Protein AF-A0A7J6S2V1-F1 (afdb_monomer_lite)

Radius of gyration: 22.23 Å; chains: 1; bounding box: 54×33×65 Å

Foldseek 3Di:
DFFDWQDFPNDTQGQPDDQLLQLEGEEELCSQQVDPDALSRLLSSLLRHQEYEYEDLEQAEPVSVSSLVRLLSNLVSNLVSLHQYDYDYPDQLVRSYDYDPVNVVDPCPVSVVSSVVSNVSVVVSPDPCSVPVSSDDDQLQSSCVSAPQQDGDPSNLVSLQPNLVVVVPQWHALVSLLVLLQSLCCNPVVGSDADPVLSVVVQVQLVPVPPRIHHPVSSVVCCVVGGNDCRPPSNSDDPPD

Secondary structure (DSSP, 8-state):
-PPEEEEETTEEEEESEEETTTTEEEEEHHHHHSS---HHHHHHHHHH-SEEEEEEEPPEEGGGHHHHHHHHHHHHHHHHHT-EEEEEESS-TTTSEE--TTGGGTTTHHHHHHHHHHHHHHHHTTSHHHHHHS--PPPHHHHHTTS-TTS--HHHHHHHHHHH-TT--SEE-HHHHHHHHHHHHHHHHS-----HHHHHHHHHHH-SS-SSSEEHHHHHHHHHHH-SSTTSS--SS----

Structure (mmCIF, N/CA/C/O backbone):
data_AF-A0A7J6S2V1-F1
#
_entry.id   AF-A0A7J6S2V1-F1
#
loop_
_atom_site.group_PDB
_atom_site.id
_atom_site.type_symbol
_atom_site.label_atom_id
_atom_site.label_alt_id
_atom_site.label_comp_id
_atom_site.label_asym_id
_atom_site.label_entity_id
_atom_site.label_seq_id
_atom_site.pdbx_PDB_ins_code
_atom_site.Cartn_x
_atom_site.Cartn_y
_atom_site.Cartn_z
_atom_site.occupancy
_atom_site.B_iso_or_equiv
_atom_site.auth_seq_id
_atom_site.auth_comp_id
_atom_site.auth_asym_id
_atom_site.auth_atom_id
_atom_site.pdbx_PDB_model_num
ATOM 1 N N . GLU A 1 1 ? 3.958 -17.811 0.854 1.00 45.44 1 GLU A N 1
ATOM 2 C CA . GLU A 1 1 ? 3.910 -16.411 1.311 1.00 45.44 1 GLU A CA 1
ATOM 3 C C . GLU A 1 1 ? 4.991 -16.216 2.360 1.00 45.44 1 GLU A C 1
ATOM 5 O O . GLU A 1 1 ? 4.880 -16.756 3.458 1.00 45.44 1 GLU A O 1
ATOM 10 N N . ILE A 1 2 ? 6.095 -15.574 1.980 1.00 43.34 2 ILE A N 1
ATOM 11 C CA . ILE A 1 2 ? 7.125 -15.131 2.922 1.00 43.34 2 ILE A CA 1
ATOM 12 C C . ILE A 1 2 ? 6.707 -13.718 3.358 1.00 43.34 2 ILE A C 1
ATOM 14 O O . ILE A 1 2 ? 6.395 -12.902 2.496 1.00 43.34 2 ILE A O 1
ATOM 18 N N . PRO A 1 3 ? 6.612 -13.421 4.665 1.00 58.75 3 PRO A N 1
ATOM 19 C CA . PRO A 1 3 ? 6.194 -12.102 5.119 1.00 58.75 3 PRO A CA 1
ATOM 20 C C . PRO A 1 3 ? 7.229 -11.040 4.738 1.00 58.75 3 PRO A C 1
ATOM 22 O O . PRO A 1 3 ? 8.410 -11.181 5.062 1.00 58.75 3 PRO A O 1
ATOM 25 N N . PHE A 1 4 ? 6.776 -9.956 4.111 1.00 68.06 4 PHE A N 1
ATOM 26 C CA . PHE A 1 4 ? 7.614 -8.787 3.868 1.00 68.06 4 PHE A CA 1
ATOM 27 C C . PHE A 1 4 ? 7.876 -8.056 5.186 1.00 68.06 4 PHE A C 1
ATOM 29 O O . PHE A 1 4 ? 6.952 -7.819 5.963 1.00 68.06 4 PHE A O 1
ATOM 36 N N . ARG A 1 5 ? 9.128 -7.677 5.446 1.00 73.88 5 ARG A N 1
ATOM 37 C CA . ARG A 1 5 ? 9.500 -6.927 6.650 1.00 73.88 5 ARG A CA 1
ATOM 38 C C . ARG A 1 5 ? 9.559 -5.446 6.353 1.00 73.88 5 ARG A C 1
ATOM 40 O O . ARG A 1 5 ? 10.535 -4.960 5.799 1.00 73.88 5 ARG A O 1
ATOM 47 N N . LEU A 1 6 ? 8.548 -4.728 6.817 1.00 77.12 6 LEU A N 1
ATOM 48 C CA . LEU A 1 6 ? 8.570 -3.278 6.809 1.00 77.12 6 LEU A CA 1
ATOM 49 C C . LEU A 1 6 ? 9.455 -2.770 7.957 1.00 77.12 6 LEU A C 1
ATOM 51 O O . LEU A 1 6 ? 9.182 -3.076 9.120 1.00 77.12 6 LEU A O 1
ATOM 55 N N . GLU A 1 7 ? 10.509 -2.012 7.650 1.00 73.12 7 GLU A N 1
ATOM 56 C CA . GLU A 1 7 ? 11.353 -1.380 8.667 1.00 73.12 7 GLU A CA 1
ATOM 57 C C . GLU A 1 7 ? 10.748 -0.052 9.141 1.00 73.12 7 GLU A C 1
ATOM 59 O O . GLU A 1 7 ? 10.425 0.839 8.358 1.00 73.12 7 GLU A O 1
ATOM 64 N N . ILE A 1 8 ? 10.590 0.084 10.456 1.00 76.25 8 ILE A N 1
ATOM 65 C CA . ILE A 1 8 ? 9.964 1.232 11.104 1.00 76.25 8 ILE A CA 1
ATOM 66 C C . ILE A 1 8 ? 10.823 1.629 12.301 1.00 76.25 8 ILE A C 1
ATOM 68 O O . ILE A 1 8 ? 10.758 1.001 13.358 1.00 76.25 8 ILE A O 1
ATOM 72 N N . GLN A 1 9 ? 11.632 2.680 12.145 1.00 65.75 9 GLN A N 1
ATOM 73 C CA . GLN A 1 9 ? 12.462 3.243 13.223 1.00 65.75 9 GLN A CA 1
ATOM 74 C C . GLN A 1 9 ? 13.266 2.170 13.999 1.00 65.75 9 GLN A C 1
ATOM 76 O O . GLN A 1 9 ? 13.297 2.173 15.230 1.00 65.75 9 GLN A O 1
ATOM 81 N N . GLY A 1 10 ? 13.881 1.220 13.284 1.00 64.50 10 GLY A N 1
ATOM 82 C CA . GLY A 1 10 ? 14.673 0.129 13.871 1.00 64.50 10 GLY A CA 1
ATOM 83 C C . GLY A 1 10 ? 13.868 -1.078 14.377 1.00 64.50 10 GLY A C 1
ATOM 84 O O . GLY A 1 10 ? 14.433 -1.963 15.021 1.00 64.50 10 GLY A O 1
ATOM 85 N N . ARG A 1 11 ? 12.557 -1.140 14.108 1.00 72.12 11 ARG A N 1
ATOM 86 C CA . ARG A 1 11 ? 11.707 -2.326 14.314 1.00 72.12 11 ARG A CA 1
ATOM 87 C C . ARG A 1 11 ? 11.259 -2.902 12.975 1.00 72.12 11 ARG A C 1
ATOM 89 O O . ARG A 1 11 ? 11.147 -2.169 12.001 1.00 72.12 11 ARG A O 1
ATOM 96 N N . HIS A 1 12 ? 10.945 -4.195 12.945 1.00 78.38 12 HIS A N 1
ATOM 97 C CA . HIS A 1 12 ? 10.382 -4.849 11.763 1.00 78.38 12 HIS A CA 1
ATOM 98 C C . HIS A 1 12 ? 8.921 -5.231 11.994 1.00 78.38 12 HIS A C 1
ATOM 100 O O . HIS A 1 12 ? 8.585 -5.862 13.002 1.00 78.38 12 HIS A O 1
ATOM 106 N N . LEU A 1 13 ? 8.066 -4.878 11.038 1.00 81.00 13 LEU A N 1
ATOM 107 C CA . LEU A 1 13 ? 6.693 -5.347 10.957 1.00 81.00 13 LEU A CA 1
ATOM 108 C C . LEU A 1 13 ? 6.571 -6.359 9.816 1.00 81.00 13 LEU A C 1
ATOM 110 O O . LEU A 1 13 ? 6.699 -6.003 8.649 1.00 81.00 13 LEU A O 1
ATOM 114 N N . ASP A 1 14 ? 6.304 -7.614 10.169 1.00 80.38 14 ASP A N 1
ATOM 115 C CA . ASP A 1 14 ? 5.994 -8.664 9.200 1.00 80.38 14 ASP A CA 1
ATOM 116 C C . ASP A 1 14 ? 4.599 -8.425 8.593 1.00 80.38 14 ASP A C 1
ATOM 118 O O . ASP A 1 14 ? 3.584 -8.536 9.289 1.00 80.38 14 ASP A O 1
ATOM 122 N N . VAL A 1 15 ? 4.556 -8.130 7.296 1.00 83.19 15 VAL A N 1
ATOM 123 C CA . VAL A 1 15 ? 3.353 -8.019 6.469 1.00 83.19 15 VAL A CA 1
ATOM 124 C C . VAL A 1 15 ? 3.210 -9.308 5.668 1.00 83.19 15 VAL A C 1
ATOM 126 O O . VAL A 1 15 ? 3.964 -9.568 4.734 1.00 83.19 15 VAL A O 1
ATOM 129 N N . ARG A 1 16 ? 2.266 -10.163 6.070 1.00 78.75 16 ARG A N 1
ATOM 130 C CA . ARG A 1 16 ? 2.128 -11.520 5.510 1.00 78.75 16 ARG A CA 1
ATOM 131 C C . ARG A 1 16 ? 1.538 -11.542 4.105 1.00 78.75 16 ARG A C 1
ATOM 133 O O . ARG A 1 16 ? 1.907 -12.402 3.316 1.00 78.75 16 ARG A O 1
ATOM 140 N N . ARG A 1 17 ? 0.629 -10.609 3.817 1.00 84.25 17 ARG A N 1
ATOM 141 C CA . ARG A 1 17 ? -0.060 -10.475 2.532 1.00 84.25 17 ARG A CA 1
ATOM 142 C C . ARG A 1 17 ? 0.149 -9.056 2.014 1.00 84.25 17 ARG A C 1
ATOM 144 O O . ARG A 1 17 ? -0.489 -8.121 2.489 1.00 84.25 17 ARG A O 1
ATOM 151 N N . ALA A 1 18 ? 1.064 -8.896 1.069 1.00 84.31 18 ALA A N 1
ATOM 152 C CA . ALA A 1 18 ? 1.328 -7.628 0.403 1.00 84.31 18 ALA A CA 1
ATOM 153 C C . ALA A 1 18 ? 1.633 -7.858 -1.076 1.00 84.31 18 ALA A C 1
ATOM 155 O O . ALA A 1 18 ? 2.236 -8.864 -1.436 1.00 84.31 18 ALA A O 1
ATOM 156 N N . ALA A 1 19 ? 1.235 -6.900 -1.907 1.00 78.19 19 ALA A N 1
ATOM 157 C CA . ALA A 1 19 ? 1.675 -6.769 -3.288 1.00 78.19 19 ALA A CA 1
ATOM 158 C C . ALA A 1 19 ? 2.467 -5.461 -3.385 1.00 78.19 19 ALA A C 1
ATOM 160 O O . ALA A 1 19 ? 1.879 -4.381 -3.485 1.00 78.19 19 ALA A O 1
ATOM 161 N N . ARG A 1 20 ? 3.800 -5.545 -3.282 1.00 72.06 20 ARG A N 1
ATOM 162 C CA . ARG A 1 20 ? 4.676 -4.362 -3.189 1.00 72.06 20 ARG A CA 1
ATOM 163 C C . ARG A 1 20 ? 4.686 -3.552 -4.476 1.00 72.06 20 ARG A C 1
ATOM 165 O O . ARG A 1 20 ? 4.590 -2.330 -4.421 1.00 72.06 20 ARG A O 1
ATOM 172 N N . HIS A 1 21 ? 4.674 -4.229 -5.624 1.00 67.31 21 HIS A N 1
ATOM 173 C CA . HIS A 1 21 ? 4.580 -3.596 -6.941 1.00 67.31 21 HIS A CA 1
ATOM 174 C C . HIS A 1 21 ? 3.341 -2.702 -7.092 1.00 67.31 21 HIS A C 1
ATOM 176 O O . HIS A 1 21 ? 3.400 -1.645 -7.717 1.00 67.31 21 HIS A O 1
ATOM 182 N N . ALA A 1 22 ? 2.226 -3.101 -6.478 1.00 69.94 22 ALA A N 1
ATOM 183 C CA . ALA A 1 22 ? 0.974 -2.356 -6.486 1.00 69.94 22 ALA A CA 1
ATOM 184 C C . ALA A 1 22 ? 0.772 -1.511 -5.215 1.00 69.94 22 ALA A C 1
ATOM 186 O O . ALA A 1 22 ? -0.288 -0.913 -5.051 1.00 69.94 22 ALA A O 1
ATOM 187 N N . ALA A 1 23 ? 1.754 -1.484 -4.304 1.00 78.88 23 ALA A N 1
ATOM 188 C CA . ALA A 1 23 ? 1.670 -0.842 -2.995 1.00 78.88 23 ALA A CA 1
ATOM 189 C C . ALA A 1 23 ? 0.362 -1.160 -2.244 1.00 78.88 23 ALA A C 1
ATOM 191 O O . ALA A 1 23 ? -0.278 -0.282 -1.650 1.00 78.88 23 ALA A O 1
ATOM 192 N N . LEU A 1 24 ? -0.021 -2.440 -2.266 1.00 86.56 24 LEU A N 1
ATOM 193 C CA . LEU A 1 24 ? -1.179 -2.973 -1.556 1.00 86.56 24 LEU A CA 1
ATOM 194 C C . LEU A 1 24 ? -0.721 -3.814 -0.368 1.00 86.56 24 LEU A C 1
ATOM 196 O O . LEU A 1 24 ? 0.186 -4.638 -0.500 1.00 86.56 24 LEU A O 1
ATOM 200 N N . ALA A 1 25 ? -1.402 -3.679 0.763 1.00 90.81 25 ALA A N 1
ATOM 201 C CA . ALA A 1 25 ? -1.230 -4.584 1.893 1.00 90.81 25 ALA A CA 1
ATOM 202 C C . ALA A 1 25 ? -2.569 -5.061 2.436 1.00 90.81 25 ALA A C 1
ATOM 204 O O . ALA A 1 25 ? -3.559 -4.333 2.417 1.00 90.81 25 ALA A O 1
ATOM 205 N N . TRP A 1 26 ? -2.577 -6.287 2.945 1.00 93.50 26 TRP A N 1
ATOM 206 C CA . TRP A 1 26 ? -3.737 -6.916 3.547 1.00 93.50 26 TRP A CA 1
ATOM 207 C C . TRP A 1 26 ? -3.405 -7.385 4.958 1.00 93.50 26 TRP A C 1
ATOM 209 O O . TRP A 1 26 ? -2.467 -8.156 5.176 1.00 93.50 26 TRP A O 1
ATOM 219 N N . PHE A 1 27 ? -4.218 -6.953 5.914 1.00 94.75 27 PHE A N 1
ATOM 220 C CA . PHE A 1 27 ? -4.079 -7.276 7.327 1.00 94.75 27 PHE A CA 1
ATOM 221 C C . PHE A 1 27 ? -5.393 -7.802 7.898 1.00 94.75 27 PHE A C 1
ATOM 223 O O . PHE A 1 27 ? -6.476 -7.448 7.446 1.00 94.75 27 PHE A O 1
ATOM 230 N N . THR A 1 28 ? -5.300 -8.611 8.943 1.00 95.75 28 THR A N 1
ATOM 231 C CA . THR A 1 28 ? -6.413 -8.821 9.879 1.00 95.75 28 THR A CA 1
ATOM 232 C C . THR A 1 28 ? -6.462 -7.685 10.898 1.00 95.75 28 THR A C 1
ATOM 234 O O . THR A 1 28 ? -5.426 -7.103 11.239 1.00 95.75 28 THR A O 1
ATOM 237 N N . PHE A 1 29 ? -7.635 -7.417 11.476 1.00 95.94 29 PHE A N 1
ATOM 238 C CA . PHE A 1 29 ? -7.750 -6.494 12.610 1.00 95.94 29 PHE A CA 1
ATOM 239 C C . PHE A 1 29 ? -6.769 -6.845 13.739 1.00 95.94 29 PHE A C 1
ATOM 241 O O . PHE A 1 29 ? -6.103 -5.966 14.285 1.00 95.94 29 PHE A O 1
ATOM 248 N N . LYS A 1 30 ? -6.613 -8.138 14.044 1.00 94.56 30 LYS A N 1
ATOM 249 C CA . LYS A 1 30 ? -5.722 -8.620 15.109 1.00 94.56 30 LYS A CA 1
ATOM 250 C C . LYS A 1 30 ? -4.251 -8.316 14.834 1.00 94.56 30 LYS A C 1
ATOM 252 O O . LYS A 1 30 ? -3.519 -7.938 15.745 1.00 94.56 30 LYS A O 1
ATOM 257 N N . GLU A 1 31 ? -3.802 -8.435 13.587 1.00 93.12 31 GLU A N 1
ATOM 258 C CA . GLU A 1 31 ? -2.418 -8.107 13.220 1.00 93.12 31 GLU A CA 1
ATOM 259 C C . GLU A 1 31 ? -2.073 -6.637 13.465 1.00 93.12 31 GLU A C 1
ATOM 261 O O . GLU A 1 31 ? -0.913 -6.336 13.748 1.00 93.12 31 GLU A O 1
ATOM 266 N N . LEU A 1 32 ? -3.058 -5.741 13.399 1.00 94.31 32 LEU A N 1
ATOM 267 C CA . LEU A 1 32 ? -2.854 -4.316 13.638 1.00 94.31 32 LEU A CA 1
ATOM 268 C C . LEU A 1 32 ? -3.137 -3.934 15.097 1.00 94.31 32 LEU A C 1
ATOM 270 O O . LEU A 1 32 ? -2.310 -3.289 15.733 1.00 94.31 32 LEU A O 1
ATOM 274 N N . CYS A 1 33 ? -4.259 -4.380 15.660 1.00 95.69 33 CYS A N 1
ATOM 275 C CA . CYS A 1 33 ? -4.776 -3.870 16.931 1.00 95.69 33 CYS A CA 1
ATOM 276 C C . CYS A 1 33 ? -4.526 -4.783 18.148 1.00 95.69 33 CYS A C 1
ATOM 278 O O . CYS A 1 33 ? -4.566 -4.288 19.276 1.00 95.69 33 CYS A O 1
ATOM 280 N N . ASP A 1 34 ? -4.180 -6.065 17.971 1.00 93.44 34 ASP A N 1
ATOM 281 C CA . ASP A 1 34 ? -3.791 -6.958 19.087 1.00 93.44 34 ASP A CA 1
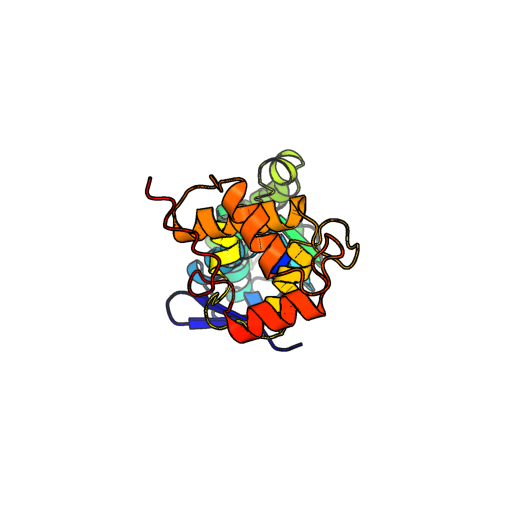ATOM 282 C C . ASP A 1 34 ? -2.272 -6.994 19.324 1.00 93.44 34 ASP A C 1
ATOM 284 O O . ASP A 1 34 ? -1.772 -7.696 20.206 1.00 93.44 34 ASP A O 1
ATOM 288 N N . ARG A 1 35 ? -1.514 -6.209 18.555 1.00 89.81 35 ARG A N 1
ATOM 289 C CA . ARG A 1 35 ? -0.062 -6.053 18.691 1.00 89.81 35 ARG A CA 1
ATOM 290 C C . ARG A 1 35 ? 0.280 -4.665 19.239 1.00 89.81 35 ARG A C 1
ATOM 292 O O . ARG A 1 35 ? -0.492 -3.727 19.061 1.00 89.81 35 ARG A O 1
ATOM 299 N N . PRO A 1 36 ? 1.440 -4.491 19.898 1.00 89.19 36 PRO A N 1
ATOM 300 C CA . PRO A 1 36 ? 1.869 -3.199 20.433 1.00 89.19 36 PRO A CA 1
ATOM 301 C C . PRO A 1 36 ? 2.408 -2.275 19.321 1.00 89.19 36 PRO A C 1
ATOM 303 O O . PRO A 1 36 ? 3.587 -1.916 19.311 1.00 89.19 36 PRO A O 1
ATOM 306 N N . LEU A 1 37 ? 1.545 -1.922 18.365 1.00 91.81 37 LEU A N 1
ATOM 307 C CA . LEU A 1 37 ? 1.811 -0.938 17.316 1.00 91.81 37 LEU A CA 1
ATOM 308 C C . LEU A 1 37 ? 1.339 0.452 17.760 1.00 91.81 37 LEU A C 1
AT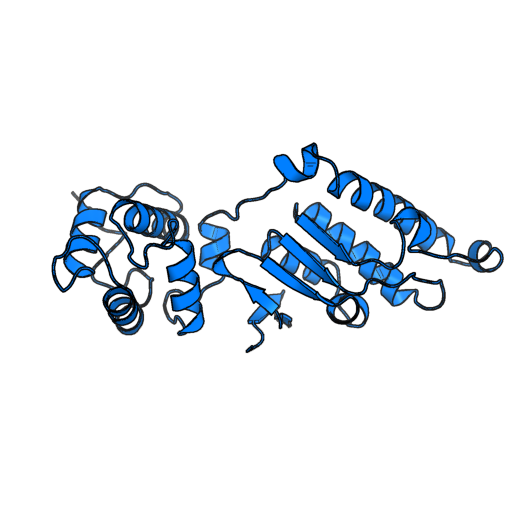OM 310 O O . LEU A 1 37 ? 0.365 0.584 18.506 1.00 91.81 37 LEU A O 1
ATOM 314 N N . GLY A 1 38 ? 2.053 1.486 17.321 1.00 90.69 38 GLY A N 1
ATOM 315 C CA . GLY A 1 38 ? 1.773 2.885 17.640 1.00 90.69 38 GLY A CA 1
ATOM 316 C C . GLY A 1 38 ? 1.674 3.774 16.402 1.00 90.69 38 GLY A C 1
ATOM 317 O O . GLY A 1 38 ? 1.779 3.313 15.269 1.00 90.69 38 GLY A O 1
ATOM 318 N N . ALA A 1 39 ? 1.512 5.080 16.624 1.00 92.12 39 ALA A N 1
ATOM 319 C CA . ALA A 1 39 ? 1.301 6.064 15.556 1.00 92.12 39 ALA A CA 1
ATOM 320 C C . ALA A 1 39 ? 2.386 6.034 14.466 1.00 92.12 39 ALA A C 1
ATOM 322 O O . ALA A 1 39 ? 2.070 6.060 13.281 1.00 92.12 39 ALA A O 1
ATOM 323 N N . ALA A 1 40 ? 3.660 5.917 14.860 1.00 90.12 40 ALA A N 1
ATOM 324 C CA . ALA A 1 40 ? 4.769 5.830 13.911 1.00 90.12 40 ALA A CA 1
ATOM 325 C C . ALA A 1 40 ? 4.683 4.581 13.017 1.00 90.12 40 ALA A C 1
ATOM 327 O O . ALA A 1 40 ? 5.057 4.654 11.849 1.00 90.12 40 ALA A O 1
ATOM 328 N N . ASP A 1 41 ? 4.158 3.466 13.541 1.00 92.06 41 ASP A N 1
ATOM 329 C CA . ASP A 1 41 ? 3.981 2.237 12.768 1.00 92.06 41 ASP A CA 1
ATOM 330 C C . ASP A 1 41 ? 2.888 2.407 11.725 1.00 92.06 41 ASP A C 1
ATOM 332 O O . ASP A 1 41 ? 3.122 2.181 10.544 1.00 92.06 41 ASP A O 1
ATOM 336 N N . TYR A 1 42 ? 1.711 2.869 12.140 1.00 94.38 42 TYR A N 1
ATOM 337 C CA . TYR A 1 42 ? 0.582 3.036 11.229 1.00 94.38 42 TYR A CA 1
ATOM 338 C C . TYR A 1 42 ? 0.853 4.074 10.144 1.00 94.38 42 TYR A C 1
ATOM 340 O O . TYR A 1 42 ? 0.529 3.841 8.980 1.00 94.38 42 TYR A O 1
ATOM 348 N N . LEU A 1 43 ? 1.522 5.174 10.497 1.00 90.75 43 LEU A N 1
ATOM 349 C CA . LEU A 1 43 ? 1.956 6.168 9.523 1.00 90.75 43 LEU A CA 1
ATOM 350 C C . LEU A 1 43 ? 2.975 5.581 8.537 1.00 90.75 43 LEU A C 1
ATOM 352 O O . LEU A 1 43 ? 2.920 5.885 7.348 1.00 90.75 43 LEU A O 1
ATOM 356 N N . ALA A 1 44 ? 3.906 4.741 9.002 1.00 88.06 44 ALA A N 1
ATOM 357 C CA . ALA A 1 44 ? 4.847 4.066 8.115 1.00 88.06 44 ALA A CA 1
ATOM 358 C C . ALA A 1 44 ? 4.128 3.094 7.172 1.00 88.06 44 ALA A C 1
ATOM 360 O O . ALA A 1 44 ? 4.397 3.134 5.974 1.00 88.06 44 ALA A O 1
ATOM 361 N N . ILE A 1 45 ? 3.178 2.293 7.667 1.00 90.19 45 ILE A N 1
ATOM 362 C CA . ILE A 1 45 ? 2.365 1.396 6.830 1.00 90.19 45 ILE A CA 1
ATOM 363 C C . ILE A 1 45 ? 1.637 2.207 5.747 1.00 90.19 45 ILE A C 1
ATOM 365 O O . ILE A 1 45 ? 1.778 1.892 4.569 1.00 90.19 45 ILE A O 1
ATOM 369 N N . GLY A 1 46 ? 0.934 3.283 6.115 1.00 88.81 46 GLY A N 1
ATOM 370 C CA . GLY A 1 46 ? 0.211 4.126 5.153 1.00 88.81 46 GLY A CA 1
ATOM 371 C C . GLY A 1 46 ? 1.111 4.879 4.164 1.00 88.81 46 GLY A C 1
ATOM 372 O O . GLY A 1 46 ? 0.699 5.212 3.057 1.00 88.81 46 GLY A O 1
ATOM 373 N N . LYS A 1 47 ? 2.375 5.139 4.522 1.00 84.19 47 LYS A N 1
ATOM 374 C CA . LYS A 1 47 ? 3.361 5.725 3.596 1.00 84.19 47 LYS A CA 1
ATOM 375 C C . LYS A 1 47 ? 3.924 4.718 2.594 1.00 84.19 47 LYS A C 1
ATOM 377 O O . LYS A 1 47 ? 4.329 5.142 1.514 1.00 84.19 47 LYS A O 1
ATOM 382 N N . HIS A 1 48 ? 3.969 3.435 2.951 1.00 83.38 48 HIS A N 1
ATOM 383 C CA . HIS A 1 48 ? 4.481 2.372 2.081 1.00 83.38 48 HIS A CA 1
ATOM 384 C C . HIS A 1 48 ? 3.395 1.790 1.175 1.00 83.38 48 HIS A C 1
ATOM 386 O O . HIS A 1 48 ? 3.668 1.481 0.016 1.00 83.38 48 HIS A O 1
ATOM 392 N N . TYR A 1 49 ? 2.164 1.684 1.677 1.00 86.06 49 TYR A N 1
ATOM 393 C CA . TYR A 1 49 ? 1.030 1.137 0.943 1.00 86.06 49 TYR A CA 1
ATOM 394 C C . TYR A 1 49 ? -0.009 2.221 0.686 1.00 86.06 49 TYR A C 1
ATOM 396 O O . TYR A 1 49 ? -0.588 2.762 1.624 1.00 86.06 49 TYR A O 1
ATOM 404 N N . HIS A 1 50 ? -0.303 2.510 -0.584 1.00 84.00 50 HIS A N 1
ATOM 405 C CA . HIS A 1 50 ? -1.352 3.477 -0.918 1.00 84.00 50 HIS A CA 1
ATOM 406 C C . HIS A 1 50 ? -2.760 2.932 -0.674 1.00 84.00 50 HIS A C 1
ATOM 408 O O . HIS A 1 50 ? -3.738 3.682 -0.678 1.00 84.00 50 HIS A O 1
ATOM 414 N N . THR A 1 51 ? -2.903 1.611 -0.541 1.00 88.81 51 THR A N 1
ATOM 415 C CA . THR A 1 51 ? -4.184 0.967 -0.259 1.00 88.81 51 THR A CA 1
ATOM 416 C C . THR A 1 51 ? -3.986 -0.188 0.698 1.00 88.81 51 THR A C 1
ATOM 418 O O . THR A 1 51 ? -3.143 -1.060 0.490 1.00 88.81 51 THR A O 1
ATOM 421 N N . ILE A 1 52 ? -4.793 -0.182 1.748 1.00 93.12 52 ILE A N 1
ATOM 422 C CA . ILE A 1 52 ? -4.759 -1.171 2.808 1.00 93.12 52 ILE A CA 1
ATOM 423 C C . ILE A 1 52 ? -6.119 -1.843 2.894 1.00 93.12 52 ILE A C 1
ATOM 425 O O . ILE A 1 52 ? -7.154 -1.180 2.972 1.00 93.12 52 ILE A O 1
ATOM 429 N N . PHE A 1 53 ? -6.081 -3.168 2.914 1.00 94.94 53 PHE A N 1
ATOM 430 C CA . PHE A 1 53 ? -7.213 -4.028 3.197 1.00 94.94 53 PHE A CA 1
ATOM 431 C C . PHE A 1 53 ? -7.145 -4.482 4.654 1.00 94.94 53 PHE A C 1
ATOM 433 O O . PHE A 1 53 ? -6.100 -4.959 5.103 1.00 94.94 53 PHE A O 1
ATOM 440 N N . ILE A 1 54 ? -8.243 -4.334 5.394 1.00 96.69 54 ILE A N 1
ATOM 441 C CA . ILE A 1 54 ? -8.370 -4.847 6.762 1.00 96.69 54 ILE A CA 1
ATOM 442 C C . ILE A 1 54 ? -9.565 -5.788 6.838 1.00 96.69 54 ILE A C 1
ATOM 444 O O . ILE A 1 54 ? -10.702 -5.370 6.636 1.00 96.69 54 ILE A O 1
ATOM 448 N N . GLU A 1 55 ? -9.329 -7.054 7.152 1.00 95.94 55 GLU A N 1
ATOM 449 C CA . GLU A 1 55 ? -10.404 -8.021 7.382 1.00 95.94 55 GLU A CA 1
ATOM 450 C C . GLU A 1 55 ? -10.742 -8.174 8.869 1.00 95.94 55 GLU A C 1
ATOM 452 O O . GLU A 1 55 ? -9.911 -7.922 9.749 1.00 95.94 55 GLU A O 1
ATOM 457 N N . ASP A 1 56 ? -11.973 -8.621 9.120 1.00 96.25 56 ASP A N 1
ATOM 458 C CA . ASP A 1 56 ? -12.490 -9.002 10.434 1.00 96.25 56 ASP A CA 1
ATOM 459 C C . ASP A 1 56 ? -12.403 -7.904 11.506 1.00 96.25 56 ASP A C 1
ATOM 461 O O . ASP A 1 56 ? -11.975 -8.168 12.630 1.00 96.25 56 ASP A O 1
ATOM 465 N N . VAL A 1 57 ? -12.803 -6.668 11.179 1.00 96.81 57 VAL A N 1
ATOM 466 C CA . VAL A 1 57 ? -12.940 -5.594 12.178 1.00 96.81 57 VAL A CA 1
ATOM 467 C C . VAL A 1 57 ? -14.191 -5.859 13.034 1.00 96.81 57 VAL A C 1
ATOM 469 O O . VAL A 1 57 ? -15.306 -5.765 12.511 1.00 96.81 57 VAL A O 1
ATOM 472 N N . PRO A 1 58 ? -14.041 -6.206 14.327 1.00 96.62 58 PRO A N 1
ATOM 473 C CA . PRO A 1 58 ? -15.174 -6.545 15.183 1.00 96.62 58 PRO A CA 1
ATOM 474 C C . PRO A 1 58 ? -15.887 -5.285 15.682 1.00 96.62 58 PRO A C 1
ATOM 476 O O . PRO A 1 58 ? -15.322 -4.187 15.648 1.00 96.62 58 PRO A O 1
ATOM 479 N N . VAL A 1 59 ? -17.094 -5.443 16.230 1.00 96.38 59 VAL A N 1
ATOM 480 C CA . VAL A 1 59 ? -17.663 -4.401 17.099 1.00 96.38 59 VAL A CA 1
ATOM 481 C C . VAL A 1 59 ? -16.819 -4.301 18.368 1.00 96.38 59 VAL A C 1
ATOM 483 O O . VAL A 1 59 ? -16.709 -5.256 19.134 1.00 96.38 59 VAL A O 1
ATOM 486 N N . LEU A 1 60 ? -16.232 -3.130 18.603 1.00 93.62 60 LEU A N 1
ATOM 487 C CA . LEU A 1 60 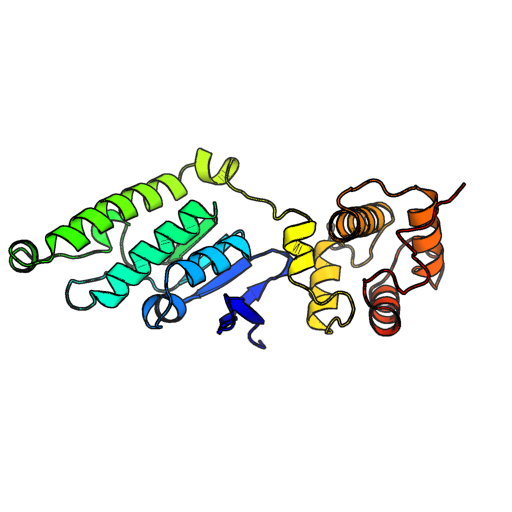? -15.379 -2.870 19.754 1.00 93.62 60 LEU A CA 1
ATOM 488 C C . LEU A 1 60 ? -16.192 -2.454 20.971 1.00 93.62 60 LEU A C 1
ATOM 490 O O . LEU A 1 60 ? -17.221 -1.784 20.866 1.00 93.62 60 LEU A O 1
ATOM 494 N N . THR A 1 61 ? -15.684 -2.803 22.147 1.00 91.62 61 THR A N 1
ATOM 495 C CA . THR A 1 61 ? -16.299 -2.445 23.426 1.00 91.62 61 THR A CA 1
ATOM 496 C C . THR A 1 61 ? -15.300 -1.785 24.370 1.00 91.62 61 THR A C 1
ATOM 498 O O . THR A 1 61 ? -14.084 -1.823 24.177 1.00 91.62 61 THR A O 1
ATOM 501 N N . MET A 1 62 ? -15.803 -1.218 25.465 1.00 87.44 62 MET A N 1
ATOM 502 C CA . MET A 1 62 ? -14.968 -0.638 26.522 1.00 87.44 62 MET A CA 1
ATOM 503 C C . MET A 1 62 ? -14.117 -1.663 27.286 1.00 87.44 62 MET A C 1
ATOM 505 O O . MET A 1 62 ? -13.228 -1.263 28.041 1.00 87.44 62 MET A O 1
ATOM 509 N N . ASN A 1 63 ? -14.334 -2.965 27.073 1.00 88.06 63 ASN A N 1
ATOM 510 C CA . ASN A 1 63 ? -13.460 -4.022 27.587 1.00 88.06 63 ASN A CA 1
ATOM 511 C C . ASN A 1 63 ? -12.151 -4.134 26.785 1.00 88.06 63 ASN A C 1
ATOM 513 O O . ASN A 1 63 ? -11.161 -4.652 27.295 1.00 88.06 63 ASN A O 1
ATOM 517 N N . GLU A 1 64 ? -12.122 -3.604 25.561 1.00 89.75 64 GLU A N 1
ATOM 518 C CA . GLU A 1 64 ? -11.009 -3.698 24.610 1.00 89.75 64 GLU A CA 1
ATOM 519 C C . GLU A 1 64 ? -10.391 -2.311 24.371 1.00 89.75 64 GLU A C 1
ATOM 521 O O . GLU A 1 64 ? -10.099 -1.911 23.243 1.00 89.75 64 GLU A O 1
ATOM 526 N N . ARG A 1 65 ? -10.205 -1.527 25.447 1.00 89.25 65 ARG A N 1
ATOM 527 C CA . ARG A 1 65 ? -9.752 -0.122 25.351 1.00 89.25 65 ARG A CA 1
ATOM 528 C C . ARG A 1 65 ? -8.458 0.044 24.561 1.00 89.25 65 ARG A C 1
ATOM 530 O O . ARG A 1 65 ? -8.299 1.028 23.842 1.00 89.25 65 ARG A O 1
ATOM 537 N N . ASP A 1 66 ? -7.529 -0.896 24.699 1.00 92.12 66 ASP A N 1
ATOM 538 C CA . ASP A 1 66 ? -6.261 -0.853 23.976 1.00 92.12 66 ASP A CA 1
ATOM 539 C C . ASP A 1 66 ? -6.469 -1.024 22.467 1.00 92.12 66 ASP A C 1
ATOM 541 O O . ASP A 1 66 ? -5.872 -0.286 21.684 1.00 92.12 66 ASP A O 1
ATOM 545 N N . GLN A 1 67 ? -7.344 -1.944 22.054 1.00 95.06 67 GLN A N 1
ATOM 546 C CA . GLN A 1 67 ? -7.727 -2.147 20.658 1.00 95.06 67 GLN A CA 1
ATOM 547 C C . GLN A 1 67 ? -8.457 -0.924 20.105 1.00 95.06 67 GLN A C 1
ATOM 549 O O . GLN A 1 67 ? -8.122 -0.476 19.014 1.00 95.06 67 GLN A O 1
ATOM 554 N N . VAL A 1 68 ? -9.379 -0.331 20.873 1.00 94.00 68 VAL A N 1
ATOM 555 C CA . VAL A 1 68 ? -10.069 0.919 20.507 1.00 94.00 68 VAL A CA 1
ATOM 556 C C . VAL A 1 68 ? -9.058 2.030 20.248 1.00 94.00 68 VAL A C 1
ATOM 558 O O . VAL A 1 68 ? -9.049 2.628 19.174 1.00 94.00 68 VAL A O 1
ATOM 561 N N . ARG A 1 69 ? -8.139 2.270 21.188 1.00 93.88 69 ARG A N 1
ATOM 562 C CA . ARG A 1 69 ? -7.104 3.304 21.045 1.00 93.88 69 ARG A CA 1
ATOM 563 C C . ARG A 1 69 ? -6.176 3.031 19.863 1.00 93.88 69 ARG A C 1
ATOM 565 O O . ARG A 1 69 ? -5.806 3.964 19.148 1.00 93.88 69 ARG A O 1
ATOM 572 N N . ARG A 1 70 ? -5.807 1.768 19.633 1.00 96.00 70 ARG A N 1
ATOM 573 C CA . ARG A 1 70 ? -4.971 1.375 18.492 1.00 96.00 70 ARG A CA 1
ATOM 574 C C . ARG A 1 70 ? -5.692 1.549 17.168 1.00 96.00 70 ARG A C 1
ATOM 576 O O . ARG A 1 70 ? -5.069 2.063 16.250 1.00 96.00 70 ARG A O 1
ATOM 583 N N . PHE A 1 71 ? -6.974 1.206 17.085 1.00 96.81 71 PHE A N 1
ATOM 584 C CA . PHE A 1 71 ? -7.771 1.409 15.882 1.00 96.81 71 PHE A CA 1
ATOM 585 C C . PHE A 1 71 ? -7.949 2.898 15.572 1.00 96.81 71 PHE A C 1
ATOM 587 O O . PHE A 1 71 ? -7.708 3.310 14.445 1.00 96.81 71 PHE A O 1
ATOM 594 N N . ILE A 1 72 ? -8.240 3.730 16.579 1.00 96.06 72 ILE A N 1
ATOM 595 C CA . ILE A 1 72 ? -8.259 5.197 16.433 1.00 96.06 72 ILE A CA 1
ATOM 596 C C . ILE A 1 72 ? -6.918 5.695 15.874 1.00 96.06 72 ILE A C 1
ATOM 598 O O . ILE A 1 72 ? -6.877 6.423 14.886 1.00 96.06 72 ILE A O 1
ATOM 602 N N . THR A 1 73 ? -5.807 5.263 16.477 1.00 96.38 73 THR A N 1
ATOM 603 C CA . THR A 1 73 ? -4.459 5.676 16.054 1.00 96.38 73 THR A CA 1
ATOM 604 C C . THR A 1 73 ? -4.119 5.172 14.645 1.00 96.38 73 THR A C 1
ATOM 606 O O . THR A 1 73 ? -3.449 5.871 13.888 1.00 96.38 73 THR A O 1
ATOM 609 N N . LEU A 1 74 ? -4.581 3.973 14.284 1.00 97.25 74 LEU A N 1
ATOM 610 C CA . LEU A 1 74 ? -4.447 3.401 12.949 1.00 97.25 74 LEU A CA 1
ATOM 611 C C . LEU A 1 74 ? -5.169 4.266 11.921 1.00 97.25 74 LEU A C 1
ATOM 613 O O . LEU A 1 74 ? -4.533 4.709 10.971 1.00 97.25 74 LEU A O 1
ATOM 617 N N . ILE A 1 75 ? -6.459 4.546 12.125 1.00 97.12 75 ILE A N 1
ATOM 618 C CA . ILE A 1 75 ? -7.241 5.381 11.205 1.00 97.12 75 ILE A CA 1
ATOM 619 C C . ILE A 1 75 ? -6.631 6.778 11.089 1.00 97.12 75 ILE A C 1
ATOM 621 O O . ILE A 1 75 ? -6.499 7.277 9.976 1.00 97.12 75 ILE A O 1
ATOM 625 N N . ASP A 1 76 ? -6.188 7.379 12.195 1.00 95.50 76 ASP A N 1
ATOM 626 C CA . ASP A 1 76 ? -5.504 8.675 12.174 1.00 95.50 76 ASP A CA 1
ATOM 627 C C . ASP A 1 76 ? -4.226 8.628 11.316 1.00 95.50 76 ASP A C 1
ATOM 629 O O . ASP A 1 76 ? -4.034 9.495 10.463 1.00 95.50 76 ASP A O 1
ATOM 633 N N . GLY A 1 77 ? -3.393 7.593 11.476 1.00 94.62 77 GLY A N 1
ATOM 634 C CA . GLY A 1 77 ? -2.166 7.419 10.693 1.00 94.62 77 GLY A CA 1
ATOM 635 C C . GLY A 1 77 ? -2.416 7.164 9.203 1.00 94.62 77 GLY A C 1
ATOM 636 O O . GLY A 1 77 ? -1.711 7.720 8.360 1.00 94.62 77 GLY A O 1
ATOM 637 N N . LEU A 1 78 ? -3.432 6.364 8.864 1.00 93.81 78 LEU A N 1
ATOM 638 C CA . LEU A 1 78 ? -3.816 6.104 7.471 1.00 93.81 78 LEU A CA 1
ATOM 639 C C . LEU A 1 78 ? -4.416 7.343 6.808 1.00 93.81 78 LEU A C 1
ATOM 641 O O . LEU A 1 78 ? -4.090 7.654 5.662 1.00 93.81 78 LEU A O 1
ATOM 645 N N . TYR A 1 79 ? -5.256 8.067 7.544 1.00 93.12 79 TYR A N 1
ATOM 646 C CA . TYR A 1 79 ? -5.859 9.308 7.088 1.00 93.12 79 TYR A CA 1
ATOM 647 C C . TYR A 1 79 ? -4.789 10.368 6.805 1.00 93.12 79 TYR A C 1
ATOM 649 O O . TYR A 1 79 ? -4.783 10.955 5.725 1.00 93.12 79 TYR A O 1
ATOM 657 N N . GLU A 1 80 ? -3.841 10.563 7.731 1.00 91.88 80 GLU A N 1
ATOM 658 C CA . GLU A 1 80 ? -2.706 11.482 7.565 1.00 91.88 80 GLU A CA 1
ATOM 659 C C . GLU A 1 80 ? -1.820 11.101 6.369 1.00 91.88 80 GLU A C 1
ATOM 661 O O . GLU A 1 80 ? -1.342 11.970 5.639 1.00 91.88 80 GLU A O 1
ATOM 666 N N . ALA A 1 81 ? -1.619 9.803 6.130 1.00 88.56 81 ALA A N 1
ATOM 667 C CA . ALA A 1 81 ? -0.858 9.321 4.983 1.00 88.56 81 ALA A CA 1
ATOM 668 C C . ALA A 1 81 ? -1.598 9.454 3.636 1.00 88.56 81 ALA A C 1
ATOM 670 O O . ALA A 1 81 ? -0.963 9.278 2.588 1.00 88.56 81 ALA A O 1
ATOM 671 N N . GLY A 1 82 ? -2.903 9.756 3.643 1.00 88.31 82 GLY A N 1
ATOM 672 C CA . GLY A 1 82 ? -3.751 9.736 2.449 1.00 88.31 82 GLY A CA 1
ATOM 673 C C . GLY A 1 82 ? -3.940 8.320 1.900 1.00 88.31 82 GLY A C 1
ATOM 674 O O . GLY A 1 82 ? -3.912 8.117 0.691 1.00 88.31 82 GLY A O 1
ATOM 675 N N . THR A 1 83 ? -4.016 7.316 2.776 1.00 89.56 83 THR A N 1
ATOM 676 C CA . THR A 1 83 ? -4.117 5.905 2.386 1.00 89.56 83 THR A CA 1
ATOM 677 C C . THR A 1 83 ? -5.562 5.517 2.108 1.00 89.56 83 THR A C 1
ATOM 679 O O . THR A 1 83 ? -6.450 5.782 2.918 1.00 89.56 83 THR A O 1
ATOM 682 N N . LYS A 1 84 ? -5.812 4.802 1.007 1.00 90.69 84 LYS A N 1
ATOM 683 C CA . LYS A 1 84 ? -7.126 4.191 0.780 1.00 90.69 84 LYS A CA 1
ATOM 684 C C . LYS A 1 84 ? -7.319 3.022 1.734 1.00 90.69 84 LYS A C 1
ATOM 686 O O . LYS A 1 84 ? -6.498 2.108 1.772 1.00 90.69 84 LYS A O 1
ATOM 691 N N . LEU A 1 85 ? -8.431 3.028 2.451 1.00 93.44 85 LEU A N 1
ATOM 692 C CA . LEU A 1 85 ? -8.814 1.935 3.328 1.00 93.44 85 LEU A CA 1
ATOM 693 C C . LEU A 1 85 ? -9.997 1.183 2.724 1.00 93.44 85 LEU A C 1
ATOM 695 O O . LEU A 1 85 ? -11.025 1.777 2.413 1.00 93.44 85 LEU A O 1
ATOM 699 N N . VAL A 1 86 ? -9.853 -0.132 2.606 1.00 93.06 86 VAL A N 1
ATOM 700 C CA . VAL A 1 86 ? -10.959 -1.058 2.366 1.00 93.06 86 VAL A CA 1
ATOM 701 C C . VAL A 1 86 ? -11.010 -1.990 3.564 1.00 93.06 86 VAL A C 1
ATOM 703 O O . VAL A 1 86 ? -10.001 -2.597 3.910 1.00 93.06 86 VAL A O 1
ATOM 706 N N . CYS A 1 87 ? -12.155 -2.116 4.226 1.00 94.69 87 CYS A N 1
ATOM 707 C CA . CYS A 1 87 ? -12.259 -3.032 5.352 1.00 94.69 87 CYS A CA 1
ATOM 708 C C . CYS A 1 87 ? -13.560 -3.828 5.368 1.00 94.69 87 CYS A C 1
ATOM 710 O O . CYS A 1 87 ? -14.595 -3.378 4.882 1.00 94.69 87 CYS A O 1
ATOM 712 N N . SER A 1 88 ? -13.476 -5.027 5.940 1.00 95.00 88 SER A N 1
ATOM 713 C CA . SER A 1 88 ? -14.630 -5.817 6.354 1.00 95.00 88 SER A CA 1
ATOM 714 C C . SER A 1 88 ? -14.869 -5.555 7.834 1.00 95.00 88 SER A C 1
ATOM 716 O O . SER A 1 88 ? -13.997 -5.845 8.654 1.00 95.00 88 SER A O 1
ATOM 718 N N . ALA A 1 89 ? -16.034 -5.007 8.165 1.00 95.81 89 ALA A N 1
ATOM 719 C CA . ALA A 1 89 ? -16.416 -4.665 9.527 1.00 95.81 89 ALA A CA 1
ATOM 720 C C . ALA A 1 89 ? -17.769 -5.285 9.888 1.00 95.81 89 ALA A C 1
ATOM 722 O O . ALA A 1 89 ? -18.648 -5.417 9.038 1.00 95.81 89 ALA A O 1
ATOM 723 N N . GLU A 1 90 ? -17.933 -5.661 11.155 1.00 96.19 90 GLU A N 1
ATOM 724 C CA . GLU A 1 90 ? -19.165 -6.273 11.671 1.00 96.19 90 GLU A CA 1
ATOM 725 C C . GLU A 1 90 ? -20.345 -5.284 11.737 1.00 96.19 90 GLU A C 1
ATOM 727 O O . GLU A 1 90 ? -21.507 -5.693 11.723 1.00 96.19 90 GLU A O 1
ATOM 732 N N . ALA A 1 91 ? -20.060 -3.980 11.766 1.00 94.88 91 ALA A N 1
ATOM 733 C CA . ALA A 1 91 ? -21.056 -2.916 11.771 1.00 94.88 91 ALA A CA 1
ATOM 734 C C . ALA A 1 91 ? -20.562 -1.667 11.021 1.00 94.88 91 ALA A C 1
ATOM 736 O O . ALA A 1 91 ? -19.366 -1.497 10.778 1.00 94.88 91 ALA A O 1
ATOM 737 N N . ASP A 1 92 ? -21.492 -0.764 10.698 1.00 92.56 92 ASP A N 1
ATOM 738 C CA . ASP A 1 92 ? -21.174 0.555 10.142 1.00 92.56 92 ASP A CA 1
ATOM 739 C C . ASP A 1 92 ? -20.309 1.385 11.111 1.00 92.56 92 ASP A C 1
ATOM 741 O O . ASP A 1 92 ? -20.424 1.211 12.329 1.00 92.56 92 ASP A O 1
ATOM 745 N N . PRO A 1 93 ? -19.504 2.357 10.627 1.00 91.38 93 PRO A N 1
ATOM 746 C CA . PRO A 1 93 ? -18.560 3.113 11.458 1.00 91.38 93 PRO A CA 1
ATOM 747 C C . PRO A 1 93 ? -19.148 3.694 12.756 1.00 91.38 93 PRO A C 1
ATOM 749 O O . PRO A 1 93 ? -18.500 3.657 13.800 1.00 91.38 93 PRO A O 1
ATOM 752 N N . GLY A 1 94 ? -20.391 4.190 12.720 1.00 90.56 94 GLY A N 1
ATOM 753 C CA . GLY A 1 94 ? -21.068 4.755 13.894 1.00 90.56 94 GLY A CA 1
ATOM 754 C C . GLY A 1 94 ? -21.536 3.727 14.934 1.00 90.56 94 GLY A C 1
ATOM 755 O O . GLY A 1 94 ? -21.759 4.094 16.081 1.00 90.56 94 GLY A O 1
ATOM 756 N N . ALA A 1 95 ? -21.677 2.455 14.551 1.00 92.94 95 ALA A N 1
ATOM 757 C CA . ALA A 1 95 ? -22.098 1.352 15.420 1.00 92.94 95 ALA A CA 1
ATOM 758 C C . ALA A 1 95 ? -20.952 0.375 15.748 1.00 92.94 95 ALA A C 1
ATOM 760 O O . ALA A 1 95 ? -21.139 -0.568 16.513 1.00 92.94 95 ALA A O 1
ATOM 761 N N . LEU A 1 96 ? -19.760 0.609 15.193 1.00 93.00 96 LEU A N 1
ATOM 762 C CA . LEU A 1 96 ? -18.585 -0.245 15.355 1.00 93.00 96 LEU A CA 1
ATOM 763 C C . LEU A 1 96 ? -17.917 -0.108 16.737 1.00 93.00 96 LEU A C 1
ATOM 765 O O . LEU A 1 96 ? -17.043 -0.898 17.078 1.00 93.00 96 LEU A O 1
ATOM 769 N N . PHE A 1 97 ? -18.352 0.854 17.554 1.00 92.50 97 PHE A N 1
ATOM 770 C CA . PHE A 1 97 ? -17.969 0.973 18.959 1.00 92.50 97 PHE A CA 1
ATOM 771 C C . PHE A 1 97 ? -19.210 1.039 19.846 1.00 92.50 97 PHE A C 1
ATOM 773 O O . PHE A 1 97 ? -19.973 2.005 19.819 1.00 92.50 97 PHE A O 1
ATOM 780 N N . SER A 1 98 ? -19.411 -0.014 20.633 1.00 89.94 98 SER A N 1
ATOM 781 C CA . SER A 1 98 ? -20.544 -0.162 21.538 1.00 89.94 98 SER A CA 1
ATOM 782 C C . SER A 1 98 ? -20.158 0.269 22.950 1.00 89.94 98 SER A C 1
ATOM 784 O O . SER A 1 98 ? -19.321 -0.356 23.606 1.00 89.94 98 SER A O 1
ATOM 786 N N . ILE A 1 99 ? -20.817 1.318 23.441 1.00 83.31 99 ILE A N 1
ATOM 787 C CA . ILE A 1 99 ? -20.601 1.891 24.773 1.00 83.31 99 ILE A CA 1
ATOM 788 C C . ILE A 1 99 ? -21.874 1.702 25.601 1.00 83.31 99 ILE A C 1
ATOM 790 O O . ILE A 1 99 ? -22.954 2.131 25.185 1.00 83.31 99 ILE A O 1
ATOM 794 N N . SER A 1 100 ? -21.758 1.094 26.784 1.00 81.62 100 SER A N 1
ATOM 795 C CA . SER A 1 100 ? -22.887 0.981 27.713 1.00 81.62 100 SER A CA 1
ATOM 796 C C . SER A 1 100 ? -23.138 2.298 28.465 1.00 81.62 100 SER A C 1
ATOM 798 O O . SER A 1 100 ? -22.257 3.149 28.581 1.00 81.62 100 SER A O 1
ATOM 800 N N . GLU A 1 101 ? -24.341 2.486 29.014 1.00 73.38 101 GLU A N 1
ATOM 801 C CA . GLU A 1 101 ? -24.659 3.675 29.828 1.00 73.38 101 GLU A CA 1
ATOM 802 C C . GLU A 1 101 ? -23.776 3.784 31.089 1.00 73.38 101 GLU A C 1
ATOM 804 O O . GLU A 1 101 ? -23.482 4.887 31.545 1.00 73.38 101 GLU A O 1
ATOM 809 N N . GLU A 1 102 ? -23.296 2.655 31.618 1.00 71.62 102 GLU A N 1
ATOM 810 C CA . GLU A 1 102 ? -22.392 2.599 32.775 1.00 71.62 102 GLU A CA 1
ATOM 811 C C . GLU A 1 102 ? -20.970 3.058 32.409 1.00 71.62 102 GLU A C 1
ATOM 813 O O . GLU A 1 102 ? -20.301 3.750 33.183 1.00 71.62 102 GLU A O 1
ATOM 818 N N . ASP A 1 103 ? -20.521 2.752 31.190 1.00 71.19 103 ASP A N 1
ATOM 819 C CA . ASP A 1 103 ? -19.212 3.176 30.693 1.00 71.19 103 ASP A CA 1
ATOM 820 C C . ASP A 1 103 ? -19.134 4.693 30.494 1.00 71.19 103 ASP A C 1
ATOM 822 O O . ASP A 1 103 ? -18.098 5.302 30.774 1.00 71.19 103 ASP A O 1
ATOM 826 N N . LYS A 1 104 ? -20.245 5.325 30.086 1.00 65.81 104 LYS A N 1
ATOM 827 C CA . LYS A 1 104 ? -20.333 6.779 29.863 1.00 65.81 104 LYS A CA 1
ATOM 828 C C . LYS A 1 104 ? -20.107 7.605 31.129 1.00 65.81 104 LYS A C 1
ATOM 830 O O . LYS A 1 104 ? -19.776 8.779 31.016 1.00 65.81 104 LYS A O 1
ATOM 835 N N . SER A 1 105 ? -20.270 7.036 32.326 1.00 63.50 105 SER A N 1
ATOM 836 C CA . SER A 1 105 ? -20.020 7.758 33.584 1.00 63.50 105 SER A CA 1
ATOM 837 C C . SER A 1 105 ? -18.564 7.671 34.059 1.00 63.50 105 SER A C 1
ATOM 839 O O . SER A 1 105 ? -18.212 8.277 35.072 1.00 63.50 105 SER A O 1
ATOM 841 N N . SER A 1 106 ? -17.733 6.881 33.380 1.00 59.97 106 SER A N 1
ATOM 842 C CA . SER A 1 106 ? -16.350 6.589 33.761 1.00 59.97 106 SER A CA 1
ATOM 843 C C . SER A 1 106 ? -15.364 7.437 32.945 1.00 59.97 106 SER A C 1
ATOM 845 O O . SER A 1 106 ? -15.764 8.250 32.117 1.00 59.97 106 SER A O 1
ATOM 847 N N . SER A 1 107 ? -14.054 7.231 33.121 1.00 61.09 107 SER A N 1
ATOM 848 C CA . SER A 1 107 ? -12.958 7.832 32.329 1.00 61.09 107 SER A CA 1
ATOM 849 C C . SER A 1 107 ? -12.995 7.551 30.810 1.00 61.09 107 SER A C 1
ATOM 851 O O . SER A 1 107 ? -11.983 7.718 30.149 1.00 61.09 107 SER A O 1
ATOM 853 N N . ALA A 1 108 ? -14.134 7.098 30.281 1.00 64.06 108 ALA A N 1
ATOM 854 C CA . ALA A 1 108 ? -14.402 6.753 28.891 1.00 64.06 108 ALA A CA 1
ATOM 855 C C . ALA A 1 108 ? -14.630 7.968 27.983 1.00 64.06 108 ALA A C 1
ATOM 857 O O . ALA A 1 108 ? -14.631 7.821 26.765 1.00 64.06 108 ALA A O 1
ATOM 858 N N . PHE A 1 109 ? -14.879 9.153 28.555 1.00 71.62 109 PHE A N 1
ATOM 859 C CA . PHE A 1 109 ? -15.197 10.361 27.784 1.00 71.62 109 PHE A CA 1
ATOM 860 C C . PHE A 1 109 ? -14.146 10.672 26.711 1.00 71.62 109 PHE A C 1
ATOM 862 O O . PHE A 1 109 ? -14.511 11.070 25.604 1.00 71.62 109 PHE A O 1
ATOM 869 N N . ASP A 1 110 ? -12.868 10.443 27.017 1.00 82.50 110 ASP A N 1
ATOM 870 C CA . ASP A 1 110 ? -11.773 10.699 26.083 1.00 82.50 110 ASP A CA 1
ATOM 871 C C . ASP A 1 110 ? -11.803 9.718 24.899 1.00 82.50 110 ASP A C 1
ATOM 873 O O . ASP A 1 110 ? -11.641 10.138 23.752 1.00 82.50 110 ASP A O 1
ATOM 877 N N . GLU A 1 111 ? -12.059 8.425 25.140 1.00 84.75 111 GLU A N 1
ATOM 878 C CA . GLU A 1 111 ? -12.195 7.426 24.074 1.00 84.75 111 GLU A CA 1
ATOM 879 C C . GLU A 1 111 ? -13.431 7.660 23.211 1.00 84.75 111 GLU A C 1
ATOM 881 O O . GLU A 1 111 ? -13.321 7.579 21.990 1.00 84.75 111 GLU A O 1
ATOM 886 N N . VAL A 1 112 ? -14.584 7.981 23.811 1.00 85.94 112 VAL A N 1
ATOM 887 C CA . VAL A 1 112 ? -15.812 8.274 23.051 1.00 85.94 112 VAL A CA 1
ATOM 888 C C . VAL A 1 112 ? -15.587 9.466 22.123 1.00 85.94 112 VAL A C 1
ATOM 890 O O . VAL A 1 112 ? -15.846 9.379 20.926 1.00 85.94 112 VAL A O 1
ATOM 893 N N . PHE A 1 113 ? -15.016 10.555 22.642 1.00 86.69 113 PHE A N 1
ATOM 894 C CA . PHE A 1 113 ? -14.746 11.743 21.835 1.00 86.69 113 PHE A CA 1
ATOM 895 C C . PHE A 1 113 ? -13.719 11.477 20.723 1.00 86.69 113 PHE A C 1
ATOM 897 O O . PHE A 1 113 ? -13.857 11.952 19.593 1.00 86.69 113 PHE A O 1
ATOM 904 N N . ALA A 1 114 ? -12.669 10.707 21.019 1.00 90.38 114 ALA A N 1
ATOM 905 C CA . ALA A 1 114 ? -11.699 10.301 20.010 1.00 90.38 114 ALA A CA 1
ATOM 906 C C . ALA A 1 114 ? -12.318 9.370 18.949 1.00 90.38 114 ALA A C 1
ATOM 908 O O . ALA A 1 114 ? -11.962 9.466 17.769 1.00 90.38 114 ALA A O 1
ATOM 909 N N . TRP A 1 115 ? -13.272 8.523 19.338 1.00 93.44 115 TRP A N 1
ATOM 910 C CA . TRP A 1 115 ? -14.009 7.662 18.421 1.00 93.44 115 TRP A CA 1
ATOM 911 C C . TRP A 1 115 ? -14.905 8.461 17.473 1.00 93.44 115 TRP A C 1
ATOM 913 O O . TRP A 1 115 ? -14.863 8.224 16.271 1.00 93.44 115 TRP A O 1
ATOM 923 N N . ASP A 1 116 ? -15.627 9.474 17.953 1.00 91.69 116 ASP A N 1
ATOM 924 C CA . ASP A 1 116 ? -16.477 10.319 17.097 1.00 91.69 116 ASP A CA 1
ATOM 925 C C . ASP A 1 116 ? -15.675 11.003 15.971 1.00 91.69 116 ASP A C 1
ATOM 927 O O . ASP A 1 116 ? -16.104 11.070 14.811 1.00 91.69 116 ASP A O 1
ATOM 931 N N . ARG A 1 117 ? -14.447 11.451 16.277 1.00 93.38 117 ARG A N 1
ATOM 932 C CA . ARG A 1 117 ? -13.509 11.943 15.249 1.00 93.38 117 ARG A CA 1
ATOM 933 C C . ARG A 1 117 ? -13.088 10.845 14.275 1.00 93.38 117 ARG A C 1
ATOM 935 O O . ARG A 1 117 ? -12.901 11.118 13.092 1.00 93.38 117 ARG A O 1
ATOM 942 N N . THR A 1 118 ? -12.913 9.624 14.767 1.00 95.62 118 THR A N 1
ATOM 943 C CA . THR A 1 118 ? -12.544 8.457 13.952 1.00 95.62 118 THR A CA 1
ATOM 944 C C . THR A 1 118 ? -13.667 8.087 12.989 1.00 95.62 118 THR A C 1
ATOM 946 O O . THR A 1 118 ? -13.403 7.885 11.808 1.00 95.62 118 THR A O 1
ATOM 949 N N . VAL A 1 119 ? -14.924 8.105 13.441 1.00 95.00 119 VAL A N 1
ATOM 950 C CA . VAL A 1 119 ? -16.103 7.896 12.585 1.00 95.00 119 VAL A CA 1
ATOM 951 C C . VAL A 1 119 ? -16.167 8.950 11.490 1.00 95.00 119 VAL A C 1
ATOM 953 O O . VAL A 1 119 ? -16.358 8.611 10.327 1.00 95.00 119 VAL A O 1
ATOM 956 N N . SER A 1 120 ? -15.946 10.219 11.840 1.00 94.62 120 SER A N 1
ATOM 957 C CA . SER A 1 120 ? -15.953 11.313 10.862 1.00 94.62 120 SER A CA 1
ATOM 958 C C . SER A 1 120 ? -14.908 11.094 9.762 1.00 94.62 120 SER A C 1
ATOM 960 O O . SER A 1 120 ? -15.235 11.199 8.582 1.00 94.62 120 SER A O 1
ATOM 962 N N . ARG A 1 121 ? -13.685 10.686 10.132 1.00 94.50 121 ARG A N 1
ATOM 963 C CA . ARG A 1 121 ? -12.632 10.330 9.167 1.00 94.50 121 ARG A CA 1
ATOM 964 C C . ARG A 1 121 ? -12.997 9.123 8.318 1.00 94.50 121 ARG A C 1
ATOM 966 O O . ARG A 1 121 ? -12.819 9.171 7.111 1.00 94.50 121 ARG A O 1
ATOM 973 N N . LEU A 1 122 ? -13.532 8.060 8.916 1.00 94.50 122 LEU A N 1
ATOM 974 C CA . LEU A 1 122 ? -13.967 6.878 8.167 1.00 94.50 122 LEU A CA 1
ATOM 975 C C . LEU A 1 122 ? -15.046 7.223 7.136 1.00 94.50 122 LEU A C 1
ATOM 977 O O . LEU A 1 122 ? -15.034 6.672 6.039 1.00 94.50 122 LEU A O 1
ATOM 981 N N . MET A 1 123 ? -15.968 8.129 7.466 1.00 92.56 123 MET A N 1
ATOM 982 C CA . MET A 1 123 ? -16.988 8.611 6.531 1.00 92.56 123 MET A CA 1
ATOM 983 C C . MET A 1 123 ? -16.375 9.461 5.412 1.00 92.56 123 MET A C 1
ATOM 985 O O . MET A 1 123 ? -16.726 9.296 4.248 1.00 92.56 123 MET A O 1
ATOM 989 N N . GLU A 1 124 ? -15.426 10.336 5.740 1.00 91.94 124 GLU A N 1
ATOM 990 C CA . GLU A 1 124 ? -14.710 11.151 4.756 1.00 91.94 124 GLU A CA 1
ATOM 991 C C . GLU A 1 124 ? -13.859 10.301 3.803 1.00 91.94 124 GLU A C 1
ATOM 993 O O . GLU A 1 124 ? -13.899 10.516 2.593 1.00 91.94 124 GLU A O 1
ATOM 998 N N . MET A 1 125 ? -13.177 9.272 4.313 1.00 91.56 125 MET A N 1
ATOM 999 C CA . MET A 1 125 ? -12.383 8.322 3.521 1.00 91.56 125 MET A CA 1
ATOM 1000 C C . MET A 1 125 ? -13.218 7.520 2.510 1.00 91.56 125 MET A C 1
ATOM 1002 O O . MET A 1 125 ? -12.665 6.965 1.561 1.00 91.56 125 MET A O 1
ATOM 1006 N N . GLN A 1 126 ? -14.542 7.468 2.689 1.00 89.75 126 GLN A N 1
ATOM 1007 C CA . GLN A 1 126 ? -15.484 6.860 1.743 1.00 89.75 126 GLN A CA 1
ATOM 1008 C C . GLN A 1 126 ? -15.973 7.839 0.664 1.00 89.75 126 GLN A C 1
ATOM 1010 O O . GLN A 1 126 ? -16.627 7.422 -0.293 1.00 89.75 126 GLN A O 1
ATOM 1015 N N . SER A 1 127 ? -15.697 9.138 0.801 1.00 87.75 127 SER A N 1
ATOM 1016 C CA . SER A 1 127 ? -16.143 10.144 -0.161 1.00 87.75 127 SER A CA 1
ATOM 1017 C C . SER A 1 127 ? -15.427 10.003 -1.510 1.00 87.75 127 SER A C 1
ATOM 1019 O O . SER A 1 127 ? -14.261 9.614 -1.594 1.00 87.75 127 SER A O 1
ATOM 1021 N N . GLY A 1 128 ? -16.123 10.359 -2.595 1.00 80.56 128 GLY A N 1
ATOM 1022 C CA . GLY A 1 128 ? -15.526 10.370 -3.934 1.00 80.56 128 GLY A CA 1
ATOM 1023 C C . GLY A 1 128 ? -14.362 11.358 -4.057 1.00 80.56 128 GLY A C 1
ATOM 1024 O O . GLY A 1 128 ? -13.410 11.079 -4.781 1.00 80.56 128 GLY A O 1
ATOM 1025 N N . GLU A 1 129 ? -14.409 12.472 -3.322 1.00 81.81 129 GLU A N 1
ATOM 1026 C CA . GLU A 1 129 ? -13.323 13.457 -3.237 1.00 81.81 129 GLU A CA 1
ATOM 1027 C C . GLU A 1 129 ? -12.067 12.815 -2.639 1.00 81.81 129 GLU A C 1
ATOM 1029 O O . GLU A 1 129 ? -11.030 12.782 -3.298 1.00 81.81 129 GLU A O 1
ATOM 1034 N N . TYR A 1 130 ? -12.180 12.159 -1.478 1.00 82.88 130 TYR A N 1
ATOM 1035 C CA . TYR A 1 130 ? -11.050 11.452 -0.873 1.00 82.88 130 TYR A CA 1
ATOM 1036 C C . TYR A 1 130 ? -10.504 10.348 -1.791 1.00 82.88 130 TYR A C 1
ATOM 1038 O O . TYR A 1 130 ? -9.300 10.246 -2.021 1.00 82.88 130 TYR A O 1
ATOM 1046 N N . LEU A 1 131 ? -11.382 9.540 -2.390 1.00 80.62 131 LEU A N 1
ATOM 1047 C CA . LEU A 1 131 ? -10.970 8.437 -3.262 1.00 80.62 131 LEU A CA 1
ATOM 1048 C C . LEU A 1 131 ? -10.345 8.890 -4.591 1.00 80.62 131 LEU A C 1
ATOM 1050 O O . LEU A 1 131 ? -9.638 8.087 -5.211 1.00 80.62 131 LEU A O 1
ATOM 1054 N N . SER A 1 132 ? -10.597 10.127 -5.033 1.00 71.75 132 SER A N 1
ATOM 1055 C CA . SER A 1 132 ? -10.069 10.683 -6.286 1.00 71.75 132 SER A CA 1
ATOM 1056 C C . SER A 1 132 ? -8.841 11.577 -6.088 1.00 71.75 132 SER A C 1
ATOM 1058 O O . SER A 1 132 ? -7.889 11.436 -6.854 1.00 71.75 132 SER A O 1
ATOM 1060 N N . GLU A 1 133 ? -8.806 12.426 -5.055 1.00 61.28 133 GLU A N 1
ATOM 1061 C CA . GLU A 1 133 ? -7.681 13.330 -4.760 1.00 61.28 133 GLU A CA 1
ATOM 1062 C C . GLU A 1 133 ? -6.581 12.662 -3.918 1.00 61.28 133 GLU A C 1
ATOM 1064 O O . GLU A 1 133 ? -5.395 12.890 -4.160 1.00 61.28 133 GLU A O 1
ATOM 1069 N N . HIS A 1 134 ? -6.945 11.775 -2.982 1.00 53.44 134 HIS A N 1
ATOM 1070 C CA . HIS A 1 134 ? -6.004 11.032 -2.130 1.00 53.44 134 HIS A CA 1
ATOM 1071 C C . HIS A 1 134 ? -5.703 9.621 -2.638 1.00 53.44 134 HIS A C 1
ATOM 1073 O O . HIS A 1 134 ? -5.094 8.818 -1.935 1.00 53.44 134 HIS A O 1
ATOM 1079 N N . ALA A 1 135 ? -6.038 9.303 -3.892 1.00 51.66 135 ALA A N 1
ATOM 1080 C CA . ALA A 1 135 ? -5.451 8.163 -4.587 1.00 51.66 135 ALA A CA 1
ATOM 1081 C C . ALA A 1 135 ? -3.971 8.417 -4.880 1.00 51.66 135 ALA A C 1
ATOM 1083 O O . ALA A 1 135 ? -3.570 8.549 -6.036 1.00 51.66 135 ALA A O 1
ATOM 1084 N N . ARG A 1 136 ? -3.160 8.520 -3.827 1.00 55.22 136 ARG A N 1
ATOM 1085 C CA . ARG A 1 136 ? -1.724 8.704 -3.916 1.00 55.22 136 ARG A CA 1
ATOM 1086 C C . ARG A 1 136 ? -1.165 7.578 -4.778 1.00 55.22 136 ARG A C 1
ATOM 1088 O O . ARG A 1 136 ? -1.064 6.437 -4.341 1.00 55.22 136 ARG A O 1
ATOM 1095 N N . LYS A 1 137 ? -0.792 7.894 -6.016 1.00 58.50 137 LYS A N 1
ATOM 1096 C CA . LYS A 1 137 ? 0.199 7.090 -6.725 1.00 58.50 137 LYS A CA 1
ATOM 1097 C C . LYS A 1 137 ? 1.486 7.297 -5.935 1.00 58.50 137 LYS A C 1
ATOM 1099 O O . LYS A 1 137 ? 1.844 8.452 -5.694 1.00 58.50 137 LYS A O 1
ATOM 1104 N N . LEU A 1 138 ? 2.133 6.231 -5.458 1.00 64.31 138 LEU A N 1
ATOM 1105 C CA . LEU A 1 138 ? 3.490 6.403 -4.936 1.00 64.31 138 LEU A CA 1
ATOM 1106 C C . LEU A 1 138 ? 4.313 7.064 -6.042 1.00 64.31 138 LEU A C 1
ATOM 1108 O O . LEU A 1 138 ? 4.196 6.665 -7.205 1.00 64.31 138 LEU A O 1
ATOM 1112 N N . SER A 1 139 ? 5.102 8.082 -5.693 1.00 72.88 139 SER A N 1
ATOM 1113 C CA . SER A 1 139 ? 6.122 8.547 -6.629 1.00 72.88 139 SER A CA 1
ATOM 1114 C C . SER A 1 139 ? 7.091 7.400 -6.913 1.00 72.88 139 SER A C 1
ATOM 1116 O O . SER A 1 139 ? 7.205 6.463 -6.113 1.00 72.88 139 SER A O 1
ATOM 1118 N N . ALA A 1 140 ? 7.789 7.480 -8.043 1.00 71.81 140 ALA A N 1
ATOM 1119 C CA . ALA A 1 140 ? 8.823 6.514 -8.388 1.00 71.81 140 ALA A CA 1
ATOM 1120 C C . ALA A 1 140 ? 9.827 6.342 -7.240 1.00 71.81 140 ALA A C 1
ATOM 1122 O O . ALA A 1 140 ? 10.111 5.220 -6.838 1.00 71.81 140 ALA A O 1
ATOM 1123 N N . ASP A 1 141 ? 10.250 7.456 -6.637 1.00 75.31 141 ASP A N 1
ATOM 1124 C CA . ASP A 1 141 ? 11.159 7.476 -5.490 1.00 75.31 141 ASP A CA 1
ATOM 1125 C C . ASP A 1 141 ? 10.633 6.684 -4.279 1.00 75.31 141 ASP A C 1
ATOM 1127 O O . ASP A 1 141 ? 11.325 5.823 -3.737 1.00 75.31 141 ASP A O 1
ATOM 1131 N N . GLN A 1 142 ? 9.376 6.908 -3.881 1.00 74.56 142 GLN A N 1
ATOM 1132 C CA . GLN A 1 142 ? 8.785 6.197 -2.743 1.00 74.56 142 GLN A CA 1
ATOM 1133 C C . GLN A 1 142 ? 8.585 4.702 -3.012 1.00 74.56 142 GLN A C 1
ATOM 1135 O O . GLN A 1 142 ? 8.541 3.912 -2.069 1.00 74.56 142 GLN A O 1
ATOM 1140 N N . MET A 1 143 ? 8.391 4.323 -4.274 1.00 77.50 143 MET A N 1
ATOM 1141 C CA . MET A 1 143 ? 8.198 2.935 -4.683 1.00 77.50 143 MET A CA 1
ATOM 1142 C C . MET A 1 143 ? 9.538 2.201 -4.759 1.00 77.50 143 MET A C 1
ATOM 1144 O O . MET A 1 143 ? 9.701 1.163 -4.123 1.00 77.50 143 MET A O 1
ATOM 1148 N N . LEU A 1 144 ? 10.518 2.770 -5.461 1.00 80.31 144 LEU A N 1
ATOM 1149 C CA . LEU A 1 144 ? 11.846 2.180 -5.617 1.00 80.31 144 LEU A CA 1
ATOM 1150 C C . LEU A 1 144 ? 12.629 2.145 -4.303 1.00 80.31 144 LEU A C 1
ATOM 1152 O O . LEU A 1 144 ? 13.359 1.187 -4.064 1.00 80.31 144 LEU A O 1
ATOM 1156 N N . GLY A 1 145 ? 12.388 3.101 -3.401 1.00 77.75 145 GLY A N 1
ATOM 1157 C CA . GLY A 1 145 ? 12.949 3.095 -2.049 1.00 77.75 145 GLY A CA 1
ATOM 1158 C C . GLY A 1 145 ? 12.525 1.903 -1.178 1.00 77.75 145 GLY A C 1
ATOM 1159 O O . GLY A 1 145 ? 13.084 1.723 -0.099 1.00 77.75 145 GLY A O 1
ATOM 1160 N N . GLN A 1 146 ? 11.566 1.080 -1.621 1.00 75.38 146 GLN A N 1
ATOM 1161 C CA . GLN A 1 146 ? 11.174 -0.162 -0.938 1.00 75.38 146 GLN A CA 1
ATOM 1162 C C . GLN A 1 146 ? 12.058 -1.362 -1.304 1.00 75.38 146 GLN A C 1
ATOM 1164 O O . GLN A 1 146 ? 11.935 -2.415 -0.676 1.00 75.38 146 GLN A O 1
ATOM 1169 N N . TYR A 1 147 ? 12.925 -1.223 -2.310 1.00 80.12 147 TYR A N 1
ATOM 1170 C CA . TYR A 1 147 ? 13.754 -2.301 -2.837 1.00 80.12 147 TYR A CA 1
ATOM 1171 C C . TYR A 1 147 ? 15.238 -2.025 -2.583 1.00 80.12 147 TYR A C 1
ATOM 1173 O O . TYR A 1 147 ? 15.738 -0.920 -2.797 1.00 80.12 147 TYR A O 1
ATOM 1181 N N . GLU A 1 148 ? 15.991 -3.059 -2.211 1.00 78.25 148 GLU A N 1
ATOM 1182 C CA . GLU A 1 148 ? 17.452 -3.003 -2.258 1.00 78.25 148 GLU A CA 1
ATOM 1183 C C . GLU A 1 148 ? 17.915 -3.172 -3.716 1.00 78.25 148 GLU A C 1
ATOM 1185 O O . GLU A 1 148 ? 18.264 -4.267 -4.143 1.00 78.25 148 GLU A O 1
ATOM 1190 N N . LEU A 1 149 ? 17.936 -2.094 -4.510 1.00 76.81 149 LEU A N 1
ATOM 1191 C CA . LEU A 1 149 ? 18.213 -2.156 -5.963 1.00 76.81 149 LEU A CA 1
ATOM 1192 C C . LEU A 1 149 ? 19.566 -2.795 -6.348 1.00 76.81 149 LEU A C 1
ATOM 1194 O O . LEU A 1 149 ? 19.740 -3.239 -7.483 1.00 76.81 149 LEU A O 1
ATOM 1198 N N . ASN A 1 150 ? 20.527 -2.844 -5.419 1.00 74.81 150 ASN A N 1
ATOM 1199 C CA . ASN A 1 150 ? 21.826 -3.512 -5.594 1.00 74.81 150 ASN A CA 1
ATOM 1200 C C . ASN A 1 150 ? 21.799 -5.016 -5.252 1.00 74.81 150 ASN A C 1
ATOM 1202 O O . ASN A 1 150 ? 22.776 -5.716 -5.503 1.00 74.81 150 ASN A O 1
ATOM 1206 N N . ASN A 1 151 ? 20.731 -5.496 -4.618 1.00 78.25 151 ASN A N 1
ATOM 1207 C CA . ASN A 1 151 ? 20.623 -6.830 -4.038 1.00 78.25 151 ASN A CA 1
ATOM 1208 C C . ASN A 1 151 ? 19.164 -7.315 -4.090 1.00 78.25 151 ASN A C 1
ATOM 1210 O O . ASN A 1 151 ? 18.527 -7.559 -3.067 1.00 78.25 151 ASN A O 1
ATOM 1214 N N . LEU A 1 152 ? 18.629 -7.417 -5.305 1.00 80.25 152 LEU A N 1
ATOM 1215 C CA . LEU A 1 152 ? 17.249 -7.832 -5.532 1.00 80.25 152 LEU A CA 1
ATOM 1216 C C . LEU A 1 152 ? 17.095 -9.337 -5.302 1.00 80.25 152 LEU A C 1
ATOM 1218 O O . LEU A 1 152 ? 17.807 -10.155 -5.889 1.00 80.25 152 LEU A O 1
ATOM 1222 N N . SER A 1 153 ? 16.128 -9.709 -4.474 1.00 82.00 153 SER A N 1
ATOM 1223 C CA . SER A 1 153 ? 15.623 -11.074 -4.408 1.00 82.00 153 SER A CA 1
ATOM 1224 C C . SER A 1 153 ? 14.794 -11.407 -5.652 1.00 82.00 153 SER A C 1
ATOM 1226 O O . SER A 1 153 ? 14.349 -10.527 -6.388 1.00 82.00 153 SER A O 1
ATOM 1228 N N . LYS A 1 154 ? 14.521 -12.700 -5.867 1.00 79.62 154 LYS A N 1
ATOM 1229 C CA . LYS A 1 154 ? 13.635 -13.132 -6.956 1.00 79.62 154 LYS A CA 1
ATOM 1230 C C . LYS A 1 154 ? 12.244 -12.487 -6.860 1.00 79.62 154 LYS A C 1
ATOM 1232 O O . LYS A 1 154 ? 11.687 -12.100 -7.873 1.00 79.62 154 LYS A O 1
ATOM 1237 N N . GLU A 1 155 ? 11.711 -12.324 -5.651 1.00 78.06 155 GLU A N 1
ATOM 1238 C CA . GLU A 1 155 ? 10.409 -11.679 -5.440 1.00 78.06 155 GLU A CA 1
ATOM 1239 C C . GLU A 1 155 ? 10.451 -10.181 -5.783 1.00 78.06 155 GLU A C 1
ATOM 1241 O O . GLU A 1 155 ? 9.490 -9.659 -6.334 1.00 78.06 155 GLU A O 1
ATOM 1246 N N . ASP A 1 156 ? 11.571 -9.495 -5.517 1.00 81.56 156 ASP A N 1
ATOM 1247 C CA . ASP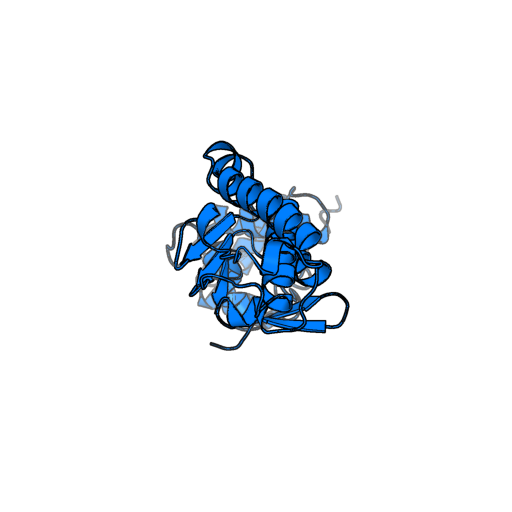 A 1 156 ? 11.759 -8.092 -5.921 1.00 81.56 156 ASP A CA 1
ATOM 1248 C C . ASP A 1 156 ? 11.773 -7.939 -7.445 1.00 81.56 156 ASP A C 1
ATOM 1250 O O . ASP A 1 156 ? 11.180 -7.010 -7.986 1.00 81.56 156 ASP A O 1
ATOM 1254 N N . MET A 1 157 ? 12.439 -8.865 -8.137 1.00 83.00 157 MET A N 1
ATOM 1255 C CA . MET A 1 157 ? 12.492 -8.890 -9.599 1.00 83.00 157 MET A CA 1
ATOM 1256 C C . MET A 1 157 ? 11.117 -9.170 -10.202 1.00 83.00 157 MET A C 1
ATOM 1258 O O . MET A 1 157 ? 10.710 -8.483 -11.135 1.00 83.00 157 MET A O 1
ATOM 1262 N N . ASP A 1 158 ? 10.389 -10.137 -9.639 1.00 84.06 158 ASP A N 1
ATOM 1263 C CA . ASP A 1 158 ? 9.028 -10.464 -10.053 1.00 84.06 158 ASP A CA 1
ATOM 1264 C C . ASP A 1 158 ? 8.095 -9.255 -9.855 1.00 8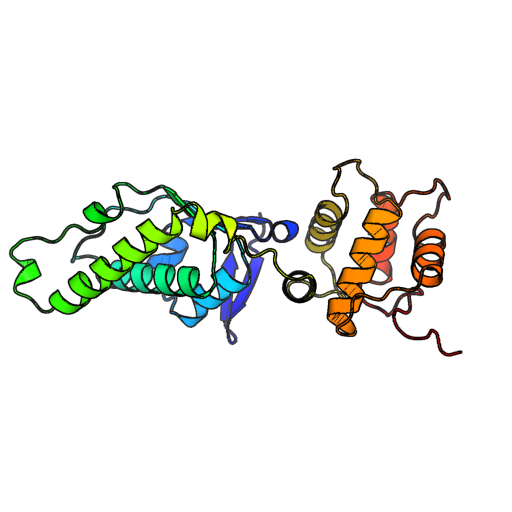4.06 158 ASP A C 1
ATOM 1266 O O . ASP A 1 158 ? 7.342 -8.903 -10.760 1.00 84.06 158 ASP A O 1
ATOM 1270 N N . ASP A 1 159 ? 8.181 -8.576 -8.707 1.00 80.12 159 ASP A N 1
ATOM 1271 C CA . ASP A 1 159 ? 7.408 -7.365 -8.415 1.00 80.12 159 ASP A CA 1
ATOM 1272 C C . ASP A 1 159 ? 7.707 -6.237 -9.422 1.00 80.12 159 ASP A C 1
ATOM 1274 O O . ASP A 1 159 ? 6.789 -5.614 -9.964 1.00 80.12 159 ASP A O 1
ATOM 1278 N N . LEU A 1 160 ? 8.984 -5.978 -9.709 1.00 82.88 160 LEU A N 1
ATOM 1279 C CA . LEU A 1 160 ? 9.387 -4.925 -10.645 1.00 82.88 160 LEU A CA 1
ATOM 1280 C C . LEU A 1 160 ? 8.973 -5.260 -12.078 1.00 82.88 160 LEU A C 1
ATOM 1282 O O . LEU A 1 160 ? 8.491 -4.375 -12.782 1.00 82.88 160 LEU A O 1
ATOM 1286 N N . TRP A 1 161 ? 9.061 -6.529 -12.476 1.00 86.94 161 TRP A N 1
ATOM 1287 C CA . TRP A 1 161 ? 8.546 -6.999 -13.757 1.00 86.94 161 TRP A CA 1
ATOM 1288 C C . TRP A 1 161 ? 7.069 -6.631 -13.937 1.00 86.94 161 TRP A C 1
ATOM 1290 O O . TRP A 1 161 ? 6.731 -5.884 -14.851 1.00 86.94 161 TRP A O 1
ATOM 1300 N N . PHE A 1 162 ? 6.198 -7.071 -13.022 1.00 83.50 162 PHE A N 1
ATOM 1301 C CA . PHE A 1 162 ? 4.753 -6.814 -13.117 1.00 83.50 162 PHE A CA 1
ATOM 1302 C C . PHE A 1 162 ? 4.393 -5.329 -13.033 1.00 83.50 162 PHE A C 1
ATOM 1304 O O . PHE A 1 162 ? 3.313 -4.915 -13.451 1.00 83.50 162 PHE A O 1
ATOM 1311 N N . ARG A 1 163 ? 5.268 -4.502 -12.455 1.00 82.19 163 ARG A N 1
ATOM 1312 C CA . ARG A 1 163 ? 5.038 -3.061 -12.384 1.00 82.19 163 ARG A CA 1
ATOM 1313 C C . ARG A 1 163 ? 5.246 -2.373 -13.730 1.00 82.19 163 ARG A C 1
ATOM 1315 O O . ARG A 1 163 ? 4.553 -1.383 -14.002 1.00 82.19 163 ARG A O 1
ATOM 1322 N N . TYR A 1 164 ? 6.240 -2.816 -14.491 1.00 86.06 164 TYR A N 1
ATOM 1323 C CA . TYR A 1 164 ? 6.643 -2.160 -15.731 1.00 86.06 164 TYR A CA 1
ATOM 1324 C C . TYR A 1 164 ? 6.031 -2.800 -16.970 1.00 86.06 164 TYR A C 1
ATOM 1326 O O . TYR A 1 164 ? 5.726 -2.042 -17.880 1.00 86.06 164 TYR A O 1
ATOM 1334 N N . ASP A 1 165 ? 5.737 -4.101 -16.945 1.00 86.88 165 ASP A N 1
ATOM 1335 C CA . ASP A 1 165 ? 4.859 -4.792 -17.902 1.00 86.88 165 ASP A CA 1
ATOM 1336 C C . ASP A 1 165 ? 3.397 -4.367 -17.650 1.00 86.88 165 ASP A C 1
ATOM 1338 O O . ASP A 1 165 ? 2.622 -5.020 -16.949 1.00 86.88 165 ASP A O 1
ATOM 1342 N N . ARG A 1 166 ? 3.048 -3.157 -18.100 1.00 79.81 166 ARG A N 1
ATOM 1343 C CA . ARG A 1 166 ? 1.788 -2.475 -17.768 1.00 79.81 166 ARG A CA 1
ATOM 1344 C C . ARG A 1 166 ? 0.608 -3.043 -18.530 1.00 79.81 166 ARG A C 1
ATOM 1346 O O . ARG A 1 166 ? -0.530 -2.866 -18.080 1.00 79.81 166 ARG A O 1
ATOM 1353 N N . ASP A 1 167 ? 0.866 -3.597 -19.704 1.00 81.81 167 ASP A N 1
ATOM 1354 C CA . ASP A 1 167 ? -0.145 -4.232 -20.532 1.00 81.81 167 ASP A CA 1
ATOM 1355 C C . ASP A 1 167 ? -0.250 -5.749 -20.304 1.00 81.81 167 ASP A C 1
ATOM 1357 O O . ASP A 1 167 ? -1.141 -6.369 -20.890 1.00 81.81 167 ASP A O 1
ATOM 1361 N N . ASP A 1 168 ? 0.561 -6.303 -19.389 1.00 83.94 168 ASP A N 1
ATOM 1362 C CA . ASP A 1 168 ? 0.621 -7.733 -19.048 1.00 83.94 168 ASP A CA 1
ATOM 1363 C C . ASP A 1 168 ? 0.883 -8.589 -20.301 1.00 83.94 168 ASP A C 1
ATOM 1365 O O . ASP A 1 168 ? 0.338 -9.685 -20.475 1.00 83.94 168 ASP A O 1
ATOM 1369 N N . SER A 1 169 ? 1.686 -8.052 -21.227 1.00 87.69 169 SER A N 1
ATOM 1370 C CA . SER A 1 169 ? 2.066 -8.726 -22.468 1.00 87.69 169 SER A CA 1
ATOM 1371 C C . SER A 1 169 ? 3.081 -9.841 -22.233 1.00 87.69 169 SER A C 1
ATOM 1373 O O . SER A 1 169 ? 3.250 -10.711 -23.095 1.00 87.69 169 SER A O 1
ATOM 1375 N N . GLY A 1 170 ? 3.733 -9.863 -21.067 1.00 88.25 170 GLY A N 1
ATOM 1376 C CA . GLY A 1 170 ? 4.813 -10.794 -20.767 1.00 88.25 170 GLY A CA 1
ATOM 1377 C C . GLY A 1 170 ? 6.141 -10.381 -21.402 1.00 88.25 170 GLY A C 1
ATOM 1378 O O . GLY A 1 170 ? 7.047 -11.215 -21.498 1.00 88.25 170 GLY A O 1
ATOM 1379 N N . SER A 1 171 ? 6.279 -9.113 -21.792 1.00 92.19 171 SER A N 1
ATOM 1380 C CA . SER A 1 171 ? 7.515 -8.517 -22.300 1.00 92.19 171 SER A CA 1
ATOM 1381 C C . SER A 1 171 ? 7.569 -7.028 -21.971 1.00 92.19 171 SER A C 1
ATOM 1383 O O . SER A 1 171 ? 6.536 -6.381 -21.998 1.00 92.19 171 SER A O 1
ATOM 1385 N N . ILE A 1 172 ? 8.757 -6.480 -21.714 1.00 92.00 172 ILE A N 1
ATOM 1386 C CA . ILE A 1 172 ? 8.948 -5.038 -21.516 1.00 92.00 172 ILE A CA 1
ATOM 1387 C C . ILE A 1 172 ? 9.279 -4.392 -22.863 1.00 92.00 172 ILE A C 1
ATOM 1389 O O . ILE A 1 172 ? 10.318 -4.686 -23.465 1.00 92.00 172 ILE A O 1
ATOM 1393 N N . ASP A 1 173 ? 8.416 -3.494 -23.330 1.00 92.56 173 ASP A N 1
ATOM 1394 C CA . ASP A 1 173 ? 8.665 -2.712 -24.542 1.00 92.56 173 ASP A CA 1
ATOM 1395 C C . ASP A 1 173 ? 9.525 -1.454 -24.282 1.00 92.56 173 ASP A C 1
ATOM 1397 O O . ASP A 1 173 ? 9.917 -1.135 -23.158 1.00 92.56 173 ASP A O 1
ATOM 1401 N N . VAL A 1 174 ? 9.837 -0.695 -25.338 1.00 90.19 174 VAL A N 1
ATOM 1402 C CA . VAL A 1 174 ? 10.640 0.538 -25.226 1.00 90.19 174 VAL A CA 1
ATOM 1403 C C . VAL A 1 174 ? 9.967 1.602 -24.349 1.00 90.19 174 VAL A C 1
ATOM 1405 O O . VAL A 1 174 ? 10.653 2.338 -23.639 1.00 90.19 174 VAL A O 1
ATOM 1408 N N . SER A 1 175 ? 8.641 1.715 -24.390 1.00 89.81 175 SER A N 1
ATOM 1409 C CA . SER A 1 175 ? 7.876 2.673 -23.584 1.00 89.81 175 SER A CA 1
ATOM 1410 C C . SER A 1 175 ? 7.930 2.296 -22.104 1.00 89.81 175 SER A C 1
ATOM 1412 O O . SER A 1 175 ? 8.115 3.157 -21.245 1.00 89.81 175 SER A O 1
ATOM 1414 N N . GLU A 1 176 ? 7.802 1.011 -21.802 1.00 91.12 176 GLU A N 1
ATOM 1415 C CA . GLU A 1 176 ? 7.857 0.453 -20.454 1.00 91.12 176 GLU A CA 1
ATOM 1416 C C . GLU A 1 176 ? 9.269 0.504 -19.870 1.00 91.12 176 GLU A C 1
ATOM 1418 O O . GLU A 1 176 ? 9.447 0.935 -18.728 1.00 91.12 176 GLU A O 1
ATOM 1423 N N . LEU A 1 177 ? 10.285 0.190 -20.680 1.00 89.19 177 LEU A N 1
ATOM 1424 C CA . LEU A 1 177 ? 11.688 0.385 -20.324 1.00 89.19 177 LEU A CA 1
ATOM 1425 C C . LEU A 1 177 ? 11.989 1.863 -20.062 1.00 89.19 177 LEU A C 1
ATOM 1427 O O . LEU A 1 177 ? 12.690 2.188 -19.107 1.00 89.19 177 LEU A O 1
ATOM 1431 N N . THR A 1 178 ? 11.444 2.771 -20.877 1.00 89.31 178 THR A N 1
ATOM 1432 C CA . THR A 1 178 ? 11.596 4.215 -20.652 1.00 89.31 178 THR A CA 1
ATOM 1433 C C . THR A 1 178 ? 11.031 4.601 -19.288 1.00 89.31 178 THR A C 1
ATOM 1435 O O . THR A 1 178 ? 11.720 5.271 -18.528 1.00 89.31 178 THR A O 1
ATOM 1438 N N . LEU A 1 179 ? 9.832 4.126 -18.931 1.00 88.25 179 LEU A N 1
ATOM 1439 C CA . LEU A 1 179 ? 9.241 4.383 -17.613 1.00 88.25 179 LEU A CA 1
ATOM 1440 C C . LEU A 1 179 ? 10.106 3.834 -16.472 1.00 88.25 179 LEU A C 1
ATOM 1442 O O . LEU A 1 179 ? 10.290 4.527 -15.474 1.00 88.25 179 LEU A O 1
ATOM 1446 N N . LEU A 1 180 ? 10.658 2.625 -16.621 1.00 88.38 180 LEU A N 1
ATOM 1447 C CA . LEU A 1 180 ? 11.594 2.051 -15.651 1.00 88.38 180 LEU A CA 1
ATOM 1448 C C . LEU A 1 180 ? 12.825 2.940 -15.470 1.00 88.38 180 LEU A C 1
ATOM 1450 O O . LEU A 1 180 ? 13.200 3.252 -14.341 1.00 88.38 180 LEU A O 1
ATOM 1454 N N . LEU A 1 181 ? 13.440 3.378 -16.567 1.00 86.62 181 LEU A N 1
ATOM 1455 C CA . LEU A 1 181 ? 14.627 4.225 -16.517 1.00 86.62 181 LEU A CA 1
ATOM 1456 C C . LEU A 1 181 ? 14.317 5.600 -15.922 1.00 86.62 181 LEU A C 1
ATOM 1458 O O . LEU A 1 181 ? 15.063 6.059 -15.067 1.00 86.62 181 LEU A O 1
ATOM 1462 N N . GLU A 1 182 ? 13.212 6.236 -16.314 1.00 86.56 182 GLU A N 1
ATOM 1463 C CA . GLU A 1 182 ? 12.782 7.523 -15.756 1.00 86.56 182 GLU A CA 1
ATOM 1464 C C . GLU A 1 182 ? 12.576 7.450 -14.243 1.00 86.56 182 GLU A C 1
ATOM 1466 O O . GLU A 1 182 ? 12.988 8.356 -13.518 1.00 86.56 182 GLU A O 1
ATOM 1471 N N . ASP A 1 183 ? 11.934 6.382 -13.774 1.00 86.88 183 ASP A N 1
ATOM 1472 C CA . ASP A 1 183 ? 11.658 6.161 -12.361 1.00 86.88 183 ASP A CA 1
ATOM 1473 C C . ASP A 1 183 ? 12.961 5.894 -11.579 1.00 86.88 183 ASP A C 1
ATOM 1475 O O . ASP A 1 183 ? 13.167 6.466 -10.505 1.00 86.88 183 ASP A O 1
ATOM 1479 N N . LEU A 1 184 ? 13.885 5.097 -12.134 1.00 83.75 184 LEU A N 1
ATOM 1480 C CA . LEU A 1 184 ? 15.217 4.870 -11.555 1.00 83.75 184 LEU A CA 1
ATOM 1481 C C . LEU A 1 184 ? 16.046 6.160 -11.492 1.00 83.75 184 LEU A C 1
ATOM 1483 O O . LEU A 1 184 ? 16.711 6.417 -10.485 1.00 83.75 184 LEU A O 1
ATOM 1487 N N . THR A 1 185 ? 16.001 6.988 -12.538 1.00 82.69 185 THR A N 1
ATOM 1488 C CA . THR A 1 185 ? 16.683 8.287 -12.563 1.00 82.69 185 THR A CA 1
ATOM 1489 C C . THR A 1 185 ? 16.071 9.250 -11.552 1.00 82.69 185 THR A C 1
ATOM 1491 O O . THR A 1 185 ? 16.809 9.968 -10.883 1.00 82.69 185 THR A O 1
ATOM 1494 N N . GLU A 1 186 ? 14.750 9.235 -11.354 1.00 84.12 186 GLU A N 1
ATOM 1495 C CA . GLU A 1 186 ? 14.120 10.032 -10.296 1.00 84.12 186 GLU A CA 1
ATOM 1496 C C . GLU A 1 186 ? 14.635 9.622 -8.918 1.00 84.12 186 GLU A C 1
ATOM 1498 O O . GLU A 1 186 ? 15.018 10.483 -8.130 1.00 84.12 186 GLU A O 1
ATOM 1503 N N . HIS A 1 187 ? 14.696 8.317 -8.653 1.00 83.44 187 HIS A N 1
ATOM 1504 C CA . HIS A 1 187 ? 15.127 7.794 -7.362 1.00 83.44 187 HIS A CA 1
ATOM 1505 C C . HIS A 1 187 ? 16.608 8.077 -7.061 1.00 83.44 187 HIS A C 1
ATOM 1507 O O . HIS A 1 187 ? 16.968 8.341 -5.915 1.00 83.44 187 HIS A O 1
ATOM 1513 N N . VAL A 1 188 ? 17.483 8.044 -8.073 1.00 77.12 188 VAL A N 1
ATOM 1514 C CA . VAL A 1 188 ? 18.928 8.231 -7.857 1.00 77.12 188 VAL A CA 1
ATOM 1515 C C . VAL A 1 188 ? 19.389 9.676 -8.049 1.00 77.12 188 VAL A C 1
ATOM 1517 O O . VAL A 1 188 ? 20.223 10.160 -7.283 1.00 77.12 188 VAL A O 1
ATOM 1520 N N . GLU A 1 189 ? 18.877 10.370 -9.063 1.00 79.94 189 GLU A N 1
ATOM 1521 C CA . GLU A 1 189 ? 19.343 11.703 -9.475 1.00 79.94 189 GLU A CA 1
ATOM 1522 C C . GLU A 1 189 ? 18.336 12.819 -9.147 1.00 79.94 189 GLU A C 1
ATOM 1524 O O . GLU A 1 189 ? 18.674 14.002 -9.222 1.00 79.94 189 GLU A O 1
ATOM 1529 N N . GLY A 1 190 ? 17.106 12.474 -8.751 1.00 81.06 190 GLY A N 1
ATOM 1530 C CA . GLY A 1 190 ? 16.058 13.439 -8.407 1.00 81.06 190 GLY A CA 1
ATOM 1531 C C . GLY A 1 190 ? 15.342 14.051 -9.615 1.00 81.06 190 GLY A C 1
ATOM 1532 O O . GLY A 1 190 ? 14.619 15.037 -9.458 1.00 81.06 190 GLY A O 1
ATOM 1533 N N . HIS A 1 191 ? 15.534 13.508 -10.823 1.00 83.69 191 HIS A N 1
ATOM 1534 C CA . HIS A 1 191 ? 14.850 13.954 -12.039 1.00 83.69 191 HIS A CA 1
ATOM 1535 C C . HIS A 1 191 ? 14.487 12.796 -12.971 1.00 83.69 191 HIS A C 1
ATOM 1537 O O . HIS A 1 191 ? 15.175 11.790 -13.017 1.00 83.69 191 HIS A O 1
ATOM 1543 N N . ARG A 1 192 ? 13.467 12.976 -13.814 1.00 83.62 192 ARG A N 1
ATOM 1544 C CA . ARG A 1 192 ? 13.023 11.952 -14.783 1.00 83.62 192 ARG A CA 1
ATOM 1545 C C . ARG A 1 192 ? 13.622 12.099 -16.182 1.00 83.62 192 ARG A C 1
ATOM 1547 O O . ARG A 1 192 ? 13.173 11.453 -17.115 1.00 83.62 192 ARG A O 1
ATOM 1554 N N . ASN A 1 193 ? 14.585 12.999 -16.376 1.00 83.44 193 ASN A N 1
ATOM 1555 C CA . ASN A 1 193 ? 15.122 13.252 -17.709 1.00 83.44 193 ASN A CA 1
ATOM 1556 C C . ASN A 1 193 ? 16.109 12.153 -18.121 1.00 83.44 193 ASN A C 1
ATOM 1558 O O . ASN A 1 193 ? 17.268 12.187 -17.710 1.00 83.44 193 ASN A O 1
ATOM 1562 N N . VAL A 1 194 ? 15.654 11.218 -18.953 1.00 84.00 194 VAL A N 1
ATOM 1563 C CA . VAL A 1 194 ? 16.486 10.155 -19.527 1.00 84.00 194 VAL A CA 1
ATOM 1564 C C . VAL A 1 194 ? 16.708 10.438 -21.015 1.00 84.00 194 VAL A C 1
ATOM 1566 O O . VAL A 1 194 ? 15.738 10.494 -21.773 1.00 84.00 194 VAL A O 1
ATOM 1569 N N . PRO A 1 195 ? 17.962 10.629 -21.469 1.00 87.25 195 PRO A N 1
ATOM 1570 C CA . PRO A 1 195 ? 18.254 10.801 -22.888 1.00 87.25 195 PRO A CA 1
ATOM 1571 C C . PRO A 1 195 ? 17.838 9.572 -23.703 1.00 87.25 195 PRO A C 1
ATOM 1573 O O . PRO A 1 195 ? 18.029 8.434 -23.268 1.00 87.25 195 PRO A O 1
ATOM 1576 N N . ALA A 1 196 ? 17.326 9.788 -24.917 1.00 86.00 196 ALA A N 1
ATOM 1577 C CA . ALA A 1 196 ? 16.896 8.698 -25.795 1.00 86.00 196 ALA A CA 1
ATOM 1578 C C . ALA A 1 196 ? 18.044 7.722 -26.102 1.00 86.00 196 ALA A C 1
ATOM 1580 O O . ALA A 1 196 ? 17.823 6.521 -26.226 1.00 86.00 196 ALA A O 1
ATOM 1581 N N . GLU A 1 197 ? 19.283 8.214 -26.159 1.00 85.00 197 GLU A N 1
ATOM 1582 C CA . GLU A 1 197 ? 20.478 7.398 -26.368 1.00 85.00 197 GLU A CA 1
ATOM 1583 C C . GLU A 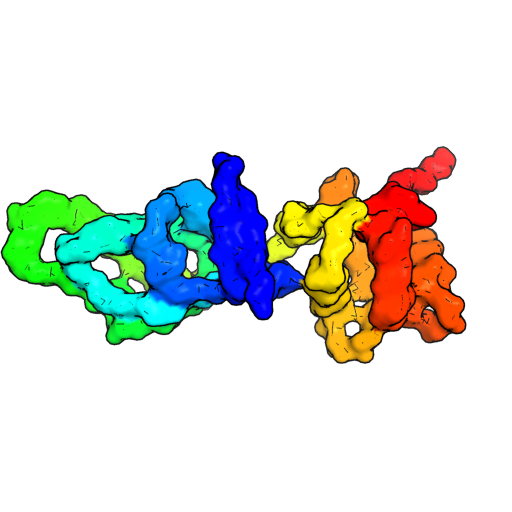1 197 ? 20.687 6.382 -25.238 1.00 85.00 197 GLU A C 1
ATOM 1585 O O . GLU A 1 197 ? 21.145 5.271 -25.496 1.00 85.00 197 GLU A O 1
ATOM 1590 N N . VAL A 1 198 ? 20.323 6.736 -24.000 1.00 84.00 198 VAL A N 1
ATOM 1591 C CA . VAL A 1 198 ? 20.406 5.833 -22.843 1.00 84.00 198 VAL A CA 1
ATOM 1592 C C . VAL A 1 198 ? 19.340 4.750 -22.941 1.00 84.00 198 VAL A C 1
ATOM 1594 O O . VAL A 1 198 ? 19.652 3.587 -22.698 1.00 84.00 198 VAL A O 1
ATOM 1597 N N . VAL A 1 199 ? 18.113 5.098 -23.343 1.00 86.00 199 VAL A N 1
ATOM 1598 C CA . VAL A 1 199 ? 17.030 4.120 -23.548 1.00 86.00 199 VAL A CA 1
ATOM 1599 C C . VAL A 1 199 ? 17.412 3.118 -24.637 1.00 86.00 199 VAL A C 1
ATOM 1601 O O . VAL A 1 199 ? 17.328 1.915 -24.415 1.00 86.00 199 VAL A O 1
ATOM 1604 N N . ILE A 1 200 ? 17.907 3.599 -25.781 1.00 85.81 200 ILE A N 1
ATOM 1605 C CA . ILE A 1 200 ? 18.333 2.748 -26.903 1.00 85.81 200 ILE A CA 1
ATOM 1606 C C . ILE A 1 200 ? 19.499 1.846 -26.489 1.00 85.81 200 ILE A C 1
ATOM 1608 O O . ILE A 1 200 ? 19.446 0.643 -26.715 1.00 85.81 200 ILE A O 1
ATOM 1612 N N . ALA A 1 201 ? 20.526 2.399 -25.836 1.00 85.88 201 ALA A N 1
ATOM 1613 C CA . ALA A 1 201 ? 21.664 1.610 -25.368 1.00 85.88 201 ALA A CA 1
ATOM 1614 C C . ALA A 1 201 ? 21.264 0.570 -24.311 1.00 85.88 201 ALA A C 1
ATOM 1616 O O . ALA A 1 201 ? 21.851 -0.509 -24.260 1.00 85.88 201 ALA A O 1
ATOM 1617 N N . SER A 1 202 ? 20.275 0.891 -23.472 1.00 86.31 202 SER A N 1
ATOM 1618 C CA . SER A 1 202 ? 19.709 -0.046 -22.500 1.00 86.31 202 SER A CA 1
ATOM 1619 C C . SER A 1 202 ? 18.964 -1.169 -23.206 1.00 86.31 202 SER A C 1
ATOM 1621 O O . SER A 1 202 ? 19.193 -2.329 -22.884 1.00 86.31 202 SER A O 1
ATOM 1623 N N . MET A 1 203 ? 18.144 -0.835 -24.206 1.00 86.94 203 MET A N 1
ATOM 1624 C CA . MET A 1 203 ? 17.417 -1.808 -25.015 1.00 86.94 203 MET A CA 1
ATOM 1625 C C . MET A 1 203 ? 18.375 -2.757 -25.735 1.00 86.94 203 MET A C 1
ATOM 1627 O O . MET A 1 203 ? 18.295 -3.958 -25.535 1.00 86.94 203 MET A O 1
ATOM 1631 N N . ASP A 1 204 ? 19.359 -2.220 -26.461 1.00 86.38 204 ASP A N 1
ATOM 1632 C CA . ASP A 1 204 ? 20.377 -3.000 -27.181 1.00 86.38 204 ASP A CA 1
ATOM 1633 C C . ASP A 1 204 ? 21.198 -3.926 -26.266 1.00 86.38 204 ASP A C 1
ATOM 1635 O O . ASP A 1 204 ? 21.837 -4.872 -26.738 1.00 86.38 204 ASP A O 1
ATOM 1639 N N . PHE A 1 205 ? 21.259 -3.608 -24.971 1.00 85.69 205 PHE A N 1
ATOM 1640 C CA . PHE A 1 205 ? 21.979 -4.392 -23.978 1.00 85.69 205 PHE A CA 1
ATOM 1641 C C . PHE A 1 205 ? 21.107 -5.459 -23.306 1.00 85.69 205 PHE A C 1
ATOM 1643 O O . PHE A 1 205 ? 21.615 -6.537 -22.989 1.00 85.69 205 PHE A O 1
ATOM 1650 N N . LEU A 1 206 ? 19.841 -5.137 -23.040 1.00 86.69 206 LEU A N 1
ATOM 1651 C CA . LEU A 1 206 ? 18.878 -6.004 -22.362 1.00 86.69 206 LEU A CA 1
ATOM 1652 C C . LEU A 1 206 ? 18.268 -7.034 -23.321 1.00 86.69 206 LEU A C 1
ATOM 1654 O O . LEU A 1 206 ? 18.156 -8.193 -22.941 1.00 86.69 206 LEU A O 1
ATOM 1658 N N . ASP A 1 207 ? 17.942 -6.620 -24.544 1.00 90.25 207 ASP A N 1
ATOM 1659 C CA . ASP A 1 207 ? 17.392 -7.452 -25.619 1.00 90.25 207 ASP A CA 1
ATOM 1660 C C . ASP A 1 207 ? 18.517 -8.288 -26.264 1.00 90.25 207 ASP A C 1
ATOM 1662 O O . ASP A 1 207 ? 19.270 -7.839 -27.141 1.00 90.25 207 ASP A O 1
ATOM 1666 N N . LEU A 1 208 ? 18.700 -9.508 -25.756 1.00 88.69 208 LEU A N 1
ATOM 1667 C CA . LEU A 1 208 ? 19.780 -10.415 -26.140 1.00 88.69 208 LEU A CA 1
ATOM 1668 C C . LEU A 1 208 ? 19.514 -11.060 -27.499 1.00 88.69 208 LEU A C 1
ATOM 1670 O O . LEU A 1 208 ? 20.467 -11.333 -28.243 1.00 88.69 208 LEU A O 1
ATOM 1674 N N . ASP A 1 209 ? 18.249 -11.341 -27.810 1.00 91.12 209 ASP A N 1
ATOM 1675 C CA . ASP A 1 209 ? 17.847 -11.969 -29.069 1.00 91.12 209 ASP A CA 1
ATOM 1676 C C . ASP A 1 209 ? 17.545 -10.957 -30.196 1.00 91.12 209 ASP A C 1
ATOM 1678 O O . ASP A 1 209 ? 17.513 -11.340 -31.373 1.00 91.12 209 ASP A O 1
ATOM 1682 N N . LYS A 1 210 ? 17.471 -9.664 -29.856 1.00 89.75 210 LYS A N 1
ATOM 1683 C CA . LYS A 1 210 ? 17.234 -8.512 -30.738 1.00 89.75 210 LYS A CA 1
ATOM 1684 C C . LYS A 1 210 ? 15.849 -8.504 -31.368 1.00 89.75 210 LYS A C 1
ATOM 1686 O O . LYS A 1 210 ? 15.699 -8.097 -32.530 1.00 89.75 210 LYS A O 1
ATOM 1691 N N . ASN A 1 211 ? 14.849 -8.991 -30.645 1.00 90.25 211 ASN A N 1
ATOM 1692 C CA . ASN A 1 211 ? 13.467 -9.041 -31.108 1.00 90.25 211 ASN A CA 1
ATOM 1693 C C . ASN A 1 211 ? 12.708 -7.709 -30.908 1.00 90.25 211 ASN A C 1
ATOM 1695 O O . ASN A 1 211 ? 11.607 -7.555 -31.445 1.00 90.25 211 ASN A O 1
ATOM 1699 N N . GLY A 1 212 ? 13.310 -6.731 -30.224 1.00 87.94 212 GLY A N 1
ATOM 1700 C CA . GLY A 1 212 ? 12.750 -5.408 -29.964 1.00 87.94 212 GLY A CA 1
ATOM 1701 C C . GLY A 1 212 ? 11.881 -5.313 -28.709 1.00 87.94 212 GLY A C 1
ATOM 1702 O O . GLY A 1 212 ? 11.240 -4.277 -28.517 1.00 87.94 212 GLY A O 1
ATOM 1703 N N . VAL A 1 213 ? 11.856 -6.346 -27.867 1.00 92.62 213 VAL A N 1
ATOM 1704 C CA . VAL A 1 213 ? 11.239 -6.375 -26.534 1.00 92.62 213 VAL A CA 1
ATOM 1705 C C . VAL A 1 213 ? 12.188 -7.068 -25.551 1.00 92.62 213 VAL A C 1
ATOM 1707 O O . VAL A 1 213 ? 13.075 -7.798 -25.966 1.00 92.62 213 VAL A O 1
ATOM 1710 N N . ILE A 1 214 ? 12.031 -6.834 -24.250 1.00 92.31 214 ILE A N 1
ATOM 1711 C CA . ILE A 1 214 ? 12.813 -7.537 -23.225 1.00 92.31 214 ILE A CA 1
ATOM 1712 C C . ILE A 1 214 ? 11.920 -8.604 -22.609 1.00 92.31 214 ILE A C 1
ATOM 1714 O O . ILE A 1 214 ? 10.915 -8.282 -21.974 1.00 92.31 214 ILE A O 1
ATOM 1718 N N . ASP A 1 215 ? 12.273 -9.871 -22.784 1.00 93.25 215 ASP A N 1
ATOM 1719 C CA . ASP A 1 215 ? 11.531 -10.973 -22.185 1.00 93.25 215 ASP A CA 1
ATOM 1720 C C . ASP A 1 215 ? 11.908 -11.210 -20.710 1.00 93.25 215 ASP A C 1
ATOM 1722 O O . ASP A 1 215 ? 12.855 -10.643 -20.149 1.00 93.25 215 ASP A O 1
ATOM 1726 N N . ARG A 1 216 ? 11.142 -12.082 -20.046 1.00 90.81 216 ARG A N 1
ATOM 1727 C CA . ARG A 1 216 ? 11.349 -12.387 -18.627 1.00 90.81 216 ARG A CA 1
ATOM 1728 C C . ARG A 1 216 ? 12.733 -12.975 -18.338 1.00 90.81 216 ARG A C 1
ATOM 1730 O O . ARG A 1 216 ? 13.315 -12.682 -17.297 1.00 90.81 216 ARG A O 1
ATOM 1737 N N . ASN A 1 217 ? 13.266 -13.808 -19.229 1.00 90.50 217 ASN A N 1
ATOM 1738 C CA . ASN A 1 217 ? 14.576 -14.430 -19.043 1.00 90.50 217 ASN A CA 1
ATOM 1739 C C . ASN A 1 217 ? 15.708 -13.417 -19.221 1.00 90.50 217 ASN A C 1
ATOM 1741 O O . ASN A 1 217 ? 16.737 -13.529 -18.554 1.00 90.50 217 ASN A O 1
ATOM 1745 N N . GLU A 1 218 ? 15.551 -12.470 -20.138 1.00 90.94 218 GLU A N 1
ATOM 1746 C CA . GLU A 1 218 ? 16.501 -11.388 -20.389 1.00 90.94 218 GLU A CA 1
ATOM 1747 C C . GLU A 1 218 ? 16.568 -10.428 -19.201 1.00 90.94 218 GLU A C 1
ATOM 1749 O O . GLU A 1 218 ? 17.656 -10.163 -18.675 1.00 90.94 218 GLU A O 1
ATOM 1754 N N . PHE A 1 219 ? 15.403 -10.005 -18.703 1.00 88.62 219 PHE A N 1
ATOM 1755 C CA . PHE A 1 219 ? 15.297 -9.191 -17.495 1.00 88.62 219 PHE A CA 1
ATOM 1756 C C . PHE A 1 219 ? 15.904 -9.901 -16.280 1.00 88.62 219 PHE A C 1
ATOM 1758 O O . PHE A 1 219 ? 16.736 -9.327 -15.571 1.00 88.62 219 PHE A O 1
ATOM 1765 N N . ASP A 1 220 ? 15.573 -11.181 -16.081 1.00 86.88 220 ASP A N 1
ATOM 1766 C CA . ASP A 1 220 ? 16.090 -11.951 -14.952 1.00 86.88 220 ASP A CA 1
ATOM 1767 C C . ASP A 1 220 ? 17.618 -12.092 -14.999 1.00 86.88 220 ASP A C 1
ATOM 1769 O O . ASP A 1 220 ? 18.298 -11.928 -13.980 1.00 86.88 220 ASP A O 1
ATOM 1773 N N . GLN A 1 221 ? 18.179 -12.364 -16.182 1.00 86.31 221 GLN A N 1
ATOM 1774 C CA . GLN A 1 221 ? 19.628 -12.446 -16.380 1.00 86.31 221 GLN A CA 1
ATOM 1775 C C . GLN A 1 221 ? 20.322 -11.117 -16.083 1.00 86.31 221 GLN A C 1
ATOM 1777 O O . GLN A 1 221 ? 21.406 -11.109 -15.488 1.00 86.31 221 GLN A O 1
ATOM 1782 N N . TYR A 1 222 ? 19.712 -9.998 -16.475 1.00 84.94 222 TYR A N 1
ATOM 1783 C CA . TYR A 1 222 ? 20.247 -8.676 -16.188 1.00 84.94 222 TYR A CA 1
ATOM 1784 C C . TYR A 1 222 ? 20.247 -8.387 -14.685 1.00 84.94 222 TYR A C 1
ATOM 1786 O O . TYR A 1 222 ? 21.306 -8.107 -14.116 1.00 84.94 222 TYR A O 1
ATOM 1794 N N . CYS A 1 223 ? 19.094 -8.519 -14.026 1.00 82.50 223 CYS A N 1
ATOM 1795 C CA . CYS A 1 223 ? 18.950 -8.231 -12.601 1.00 82.50 223 CYS A CA 1
ATOM 1796 C C . CYS A 1 223 ? 19.842 -9.127 -11.734 1.00 82.50 223 CYS A C 1
ATOM 1798 O O . CYS A 1 223 ? 20.457 -8.638 -10.789 1.00 82.50 223 CYS A O 1
ATOM 1800 N N . GLN A 1 224 ? 20.003 -10.409 -12.079 1.00 81.62 224 GLN A N 1
ATOM 1801 C CA . GLN A 1 224 ? 20.919 -11.306 -11.360 1.00 81.62 224 GLN A CA 1
ATOM 1802 C C . GLN A 1 224 ? 22.386 -10.888 -11.486 1.00 81.62 224 GLN A C 1
ATOM 1804 O O . GLN A 1 224 ? 23.185 -11.132 -10.581 1.00 81.62 224 GLN A O 1
ATOM 1809 N N . LYS A 1 225 ? 22.765 -10.297 -12.621 1.00 78.75 225 LYS A N 1
ATOM 1810 C CA . LYS A 1 225 ? 24.158 -9.960 -12.921 1.00 78.75 225 LYS A CA 1
ATOM 1811 C C . LYS A 1 225 ? 24.552 -8.563 -12.449 1.00 78.75 225 LYS A C 1
ATOM 1813 O O . LYS A 1 225 ? 25.712 -8.363 -12.090 1.00 78.75 225 LYS A O 1
ATOM 1818 N N . TYR A 1 226 ? 23.622 -7.613 -12.476 1.00 75.31 226 TYR A N 1
ATOM 1819 C CA . TYR A 1 226 ? 23.903 -6.192 -12.258 1.00 75.31 226 TYR A CA 1
ATOM 1820 C C . TYR A 1 226 ? 23.020 -5.532 -11.187 1.00 75.31 226 TYR A C 1
ATOM 1822 O O . TYR A 1 226 ? 23.297 -4.396 -10.804 1.00 75.31 226 TYR A O 1
ATOM 1830 N N . GLY A 1 227 ? 21.977 -6.209 -10.696 1.00 75.44 227 GLY A N 1
ATOM 1831 C CA . GLY A 1 227 ? 20.882 -5.550 -9.980 1.00 75.44 227 GLY A CA 1
ATOM 1832 C C . GLY A 1 227 ? 20.098 -4.603 -10.899 1.00 75.44 227 GLY A C 1
ATOM 1833 O O . GLY A 1 227 ? 20.185 -4.694 -12.123 1.00 75.44 227 GLY A O 1
ATOM 1834 N N . LEU A 1 228 ? 19.337 -3.677 -10.310 1.00 70.44 228 LEU A N 1
ATOM 1835 C CA . LEU A 1 228 ? 18.736 -2.530 -11.020 1.00 70.44 228 LEU A CA 1
ATOM 1836 C C . LEU A 1 228 ? 19.516 -1.232 -10.812 1.00 70.44 228 LEU A C 1
ATOM 1838 O O . LEU A 1 228 ? 19.276 -0.233 -11.486 1.00 70.44 228 LEU A O 1
ATOM 1842 N N . ALA A 1 229 ? 20.452 -1.233 -9.869 1.00 54.88 229 ALA A N 1
ATOM 1843 C CA . ALA A 1 229 ? 21.277 -0.079 -9.594 1.00 54.88 229 ALA A CA 1
ATOM 1844 C C . ALA A 1 229 ? 22.346 0.134 -10.677 1.00 54.88 229 ALA A C 1
ATOM 1846 O O . ALA A 1 229 ? 22.838 -0.800 -11.309 1.00 54.88 229 ALA A O 1
ATOM 1847 N N . ILE A 1 230 ? 22.735 1.400 -10.825 1.00 50.81 230 ILE A N 1
ATOM 1848 C CA . ILE A 1 230 ? 23.597 2.037 -11.840 1.00 50.81 230 ILE A CA 1
ATOM 1849 C C . ILE A 1 230 ? 25.071 1.578 -11.751 1.00 50.81 230 ILE A C 1
ATOM 1851 O O . ILE A 1 230 ? 26.019 2.358 -11.749 1.00 50.81 230 ILE A O 1
ATOM 1855 N N . THR A 1 231 ? 25.292 0.278 -11.616 1.00 44.12 231 THR A N 1
ATOM 1856 C CA . THR A 1 231 ? 26.611 -0.367 -11.628 1.00 44.12 231 THR A CA 1
ATOM 1857 C C . THR A 1 231 ? 26.783 -1.287 -12.838 1.00 44.12 231 THR A C 1
ATOM 1859 O O . THR A 1 231 ? 27.903 -1.699 -13.146 1.00 44.12 231 THR A O 1
ATOM 1862 N N . GLY A 1 232 ? 25.693 -1.542 -13.572 1.00 48.78 232 GLY A N 1
ATOM 1863 C CA . GLY A 1 232 ? 25.710 -2.140 -14.901 1.00 48.78 232 GLY A CA 1
ATOM 1864 C C . GLY A 1 232 ? 26.184 -1.171 -16.000 1.00 48.78 232 GLY A C 1
ATOM 1865 O O . GLY A 1 232 ? 26.543 -0.022 -15.737 1.00 48.78 232 GLY A O 1
ATOM 1866 N N . PRO A 1 233 ? 26.207 -1.619 -17.264 1.00 49.44 233 PRO A N 1
ATOM 1867 C CA . PRO A 1 233 ? 26.601 -0.781 -18.401 1.00 49.44 233 PRO A CA 1
ATOM 1868 C C . PRO A 1 233 ? 25.632 0.380 -18.664 1.00 49.44 233 PRO A C 1
ATOM 1870 O O . PRO A 1 233 ? 26.022 1.356 -19.304 1.00 49.44 233 PRO A O 1
ATOM 1873 N N . ILE A 1 234 ? 24.415 0.309 -18.119 1.00 55.75 234 ILE A N 1
ATOM 1874 C CA . ILE A 1 234 ? 23.462 1.416 -18.058 1.00 55.75 234 ILE A CA 1
ATOM 1875 C C . ILE A 1 234 ? 23.927 2.380 -16.960 1.00 55.75 234 ILE A C 1
ATOM 1877 O O . ILE A 1 234 ? 23.523 2.303 -15.799 1.00 55.75 234 ILE A O 1
ATOM 1881 N N . LYS A 1 235 ? 24.845 3.281 -17.316 1.00 57.06 235 LYS A N 1
ATOM 1882 C CA . LYS A 1 235 ? 25.224 4.400 -16.453 1.00 57.06 235 LYS A CA 1
ATOM 1883 C C . LYS A 1 235 ? 24.211 5.523 -16.633 1.00 57.06 235 LYS A C 1
ATOM 1885 O O . LYS A 1 235 ? 24.315 6.273 -17.598 1.00 57.06 235 LYS A O 1
ATOM 1890 N N . LEU A 1 236 ? 23.275 5.658 -15.691 1.00 54.44 236 LEU A N 1
ATOM 1891 C CA . LEU A 1 236 ? 22.360 6.806 -15.642 1.00 54.44 236 LEU A CA 1
ATOM 1892 C C . LEU A 1 236 ? 23.117 8.147 -15.499 1.00 54.44 236 LEU A C 1
ATOM 1894 O O . LEU A 1 236 ? 22.635 9.162 -15.980 1.00 54.44 236 LEU A O 1
ATOM 1898 N N . GLY A 1 237 ? 24.373 8.118 -15.030 1.00 46.78 237 GLY A N 1
ATOM 1899 C CA . GLY A 1 237 ? 25.294 9.255 -15.045 1.00 46.78 237 GLY A CA 1
ATOM 1900 C C . GLY A 1 237 ? 26.556 9.004 -15.880 1.00 46.78 237 GLY A C 1
ATOM 1901 O O . GLY A 1 237 ? 27.494 8.349 -15.421 1.00 46.78 237 GLY A O 1
ATOM 1902 N N . ASN A 1 238 ? 26.567 9.510 -17.117 1.00 38.97 238 ASN A N 1
ATOM 1903 C CA . ASN A 1 238 ? 27.679 10.230 -17.766 1.00 38.97 238 ASN A CA 1
ATOM 1904 C C . ASN A 1 238 ? 27.369 10.447 -19.257 1.00 38.97 238 ASN A C 1
ATOM 1906 O O . ASN A 1 238 ? 28.059 9.937 -20.138 1.00 38.97 238 ASN A O 1
ATOM 1910 N N . ALA A 1 239 ? 26.373 11.281 -19.547 1.00 36.09 239 ALA A N 1
ATOM 1911 C CA . ALA A 1 239 ? 26.409 12.078 -20.768 1.00 36.09 239 ALA A CA 1
ATOM 1912 C C . ALA A 1 239 ? 27.234 13.348 -20.488 1.00 36.09 239 ALA A C 1
ATOM 1914 O O . ALA A 1 239 ? 26.712 14.459 -20.454 1.00 36.09 239 ALA A O 1
ATOM 1915 N N . THR A 1 240 ? 28.533 13.192 -20.212 1.00 32.41 240 THR A N 1
ATOM 1916 C CA . THR A 1 240 ? 29.464 14.315 -20.362 1.00 32.41 240 THR A CA 1
ATOM 1917 C C . THR A 1 240 ? 29.686 14.510 -21.855 1.00 32.41 240 THR A C 1
ATOM 1919 O O . THR A 1 240 ? 30.323 13.665 -22.489 1.00 32.41 240 THR A O 1
ATOM 1922 N N . ALA A 1 241 ? 29.132 15.593 -22.399 1.00 31.12 241 ALA A N 1
ATOM 1923 C CA . ALA A 1 241 ? 29.713 16.238 -23.572 1.00 31.12 241 ALA A CA 1
ATOM 1924 C C . ALA A 1 241 ? 31.144 16.709 -23.264 1.00 31.12 241 ALA A C 1
ATOM 1926 O O . ALA A 1 241 ? 31.400 17.084 -22.094 1.00 31.12 241 ALA A O 1
#

Organism: Perkinsus olseni (NCBI:txid32597)

InterPro domains:
  IPR002048 EF-hand domain [PF13499] (155-223)
  IPR002048 EF-hand domain [PS50222] (152-187)
  IPR002048 EF-hand domain [PS50222] (194-229)
  IPR002048 EF-hand domain [SM00054] (156-184)
  IPR002048 EF-hand domain [SM00054] (198-226)
  IPR005654 ATPase, AFG1-like [PF03969] (6-132)
  IPR005654 ATPase, AFG1-like [PTHR12169] (6-153)
  IPR011992 EF-hand domain pair [SSF47473] (150-226)
  IPR018247 EF-Hand 1, calcium-binding site [PS00018] (165-177)
  IPR018247 EF-Hand 1, calcium-binding site [PS00018] (207-219)

pLDDT: mean 82.62, std 13.25, range [31.12, 97.25]

Sequence (241 aa):
EIPFRLEIQGRHLDVRRAARHAALAWFTFKELCDRPLGAADYLAIGKHYHTIFIEDVPVLTMNERDQVRRFITLIDGLYEAGTKLVCSAEADPGALFSISEEDKSSSAFDEVFAWDRTVSRLMEMQSGEYLSEHARKLSADQMLGQYELNNLSKEDMDDLWFRYDRDDSGSIDVSELTLLLEDLTEHVEGHRNVPAEVVIASMDFLDLDKNGVIDRNEFDQYCQKYGLAITGPIKLGNATA